Protein AF-A0A5J4Y5T7-F1 (afdb_monomer_lite)

Radius of gyration: 28.5 Å; chains: 1; bounding box: 67×51×76 Å

Foldseek 3Di:
DWEWEDAPVGIDIFDFDQQAFLLRVLVRCCVVQVDDSPFKAKALDPCCRVDPCNVVHCLSVDRPHTCVNSVHDPHRYMYMDGDDDGPDDPPDPPDPPPPDDPPQDKKFKWWFKFDADPVLDTDTDDTHGADWDIHLADIGHDPPDPLVVLLQLLSVLLVIHGQAMEMEHHQPDDPDPDDPRRVVRRVVRCVVNHDRYDYHYHYDDDDPDDDDDDPVVVVQVVQVQWDPDPDDDPWTHGARPVCRVDPDDDDGPPDDPVDDPVLVVLQVLCVVCVVDAPLVSCPDSVSLSVQCPDPPQPSPPHSSQSSVCNNVVHHRDPVVVVVSVVSNVD

pLDDT: mean 76.08, std 17.96, range [31.06, 95.31]

Structure (mmCIF, N/CA/C/O backbone):
data_AF-A0A5J4Y5T7-F1
#
_entry.id   AF-A0A5J4Y5T7-F1
#
loop_
_atom_site.group_PDB
_atom_site.id
_atom_site.type_symbol
_atom_site.label_atom_id
_atom_site.label_alt_id
_atom_site.label_comp_id
_atom_site.label_asym_id
_atom_site.label_entity_id
_atom_site.label_seq_id
_atom_site.pdbx_PDB_ins_code
_atom_site.Cartn_x
_atom_site.Cartn_y
_atom_site.Cartn_z
_atom_site.occupancy
_atom_site.B_iso_or_equiv
_atom_site.auth_seq_id
_atom_site.auth_comp_id
_atom_site.auth_asym_id
_atom_site.auth_atom_id
_atom_site.pdbx_PDB_model_num
ATOM 1 N N . MET A 1 1 ? 15.913 10.284 -37.984 1.00 89.69 1 MET A N 1
ATOM 2 C CA . MET A 1 1 ? 15.892 8.860 -37.594 1.00 89.69 1 MET A CA 1
ATOM 3 C C . MET A 1 1 ? 16.472 8.678 -36.202 1.00 89.69 1 MET A C 1
ATOM 5 O O . MET A 1 1 ? 17.398 9.383 -35.831 1.00 89.69 1 MET A O 1
ATOM 9 N N . ILE A 1 2 ? 15.928 7.736 -35.437 1.00 90.38 2 ILE A N 1
ATOM 10 C CA . ILE A 1 2 ? 16.444 7.370 -34.109 1.00 90.38 2 ILE A CA 1
ATOM 11 C C . ILE A 1 2 ? 17.453 6.229 -34.252 1.00 90.38 2 ILE A C 1
ATOM 13 O O . ILE A 1 2 ? 17.176 5.268 -34.973 1.00 90.38 2 ILE A O 1
ATOM 17 N N . ILE A 1 3 ? 18.583 6.340 -33.557 1.00 92.19 3 ILE A N 1
ATOM 18 C CA . ILE A 1 3 ? 19.619 5.315 -33.398 1.00 92.19 3 ILE A CA 1
ATOM 19 C C . ILE A 1 3 ? 19.656 4.895 -31.929 1.00 92.19 3 ILE A C 1
ATOM 21 O O . ILE A 1 3 ? 19.558 5.737 -31.035 1.00 92.19 3 ILE A O 1
ATOM 25 N N . ARG A 1 4 ? 19.810 3.594 -31.677 1.00 92.00 4 ARG A N 1
ATOM 26 C CA . ARG A 1 4 ? 20.028 3.049 -30.334 1.00 92.00 4 ARG A CA 1
ATOM 27 C C . ARG A 1 4 ? 21.530 2.987 -30.073 1.00 92.00 4 ARG A C 1
ATOM 29 O O . ARG A 1 4 ? 22.247 2.302 -30.792 1.00 92.00 4 ARG A O 1
ATOM 36 N N . LEU A 1 5 ? 22.008 3.714 -29.076 1.00 91.75 5 LEU A N 1
ATOM 37 C CA . LEU A 1 5 ? 23.421 3.830 -28.740 1.00 91.75 5 LEU A CA 1
ATOM 38 C C . LEU A 1 5 ? 23.694 3.076 -27.439 1.00 91.75 5 LEU A C 1
ATOM 40 O O . LEU A 1 5 ? 23.179 3.450 -26.390 1.00 91.75 5 LEU A O 1
ATOM 44 N N . ARG A 1 6 ? 24.483 2.003 -27.494 1.00 89.62 6 ARG A N 1
ATOM 45 C CA . ARG A 1 6 ? 24.865 1.211 -26.319 1.00 89.62 6 ARG A CA 1
ATOM 46 C C . ARG A 1 6 ? 26.292 1.555 -25.910 1.00 89.62 6 ARG A C 1
ATOM 48 O O . ARG A 1 6 ? 27.215 1.383 -26.701 1.00 89.62 6 ARG A O 1
ATOM 55 N N . SER A 1 7 ? 26.479 1.972 -24.665 1.00 88.62 7 SER A N 1
ATOM 56 C CA . SER A 1 7 ? 27.793 2.163 -24.047 1.00 88.62 7 SER A CA 1
ATOM 57 C C . SER A 1 7 ? 27.948 1.268 -22.816 1.00 88.62 7 SER A C 1
ATOM 59 O O . SER A 1 7 ? 27.089 0.428 -22.526 1.00 88.62 7 SER A O 1
ATOM 61 N N . ARG A 1 8 ? 29.051 1.446 -22.080 1.00 81.88 8 ARG A N 1
ATOM 62 C CA . ARG A 1 8 ? 29.223 0.842 -20.752 1.00 81.88 8 ARG A CA 1
ATOM 63 C C . ARG A 1 8 ? 28.237 1.385 -19.709 1.00 81.88 8 ARG A C 1
ATOM 65 O O . ARG A 1 8 ? 27.933 0.668 -18.764 1.00 81.88 8 ARG A O 1
ATOM 72 N N . ASP A 1 9 ? 27.718 2.598 -19.910 1.00 79.00 9 ASP A N 1
ATOM 73 C CA . ASP A 1 9 ? 26.852 3.276 -18.939 1.00 79.00 9 ASP A CA 1
ATOM 74 C C . ASP A 1 9 ? 25.354 3.051 -19.207 1.00 79.00 9 ASP A C 1
ATOM 76 O O . ASP A 1 9 ? 24.516 3.391 -18.376 1.00 79.00 9 ASP A O 1
ATOM 80 N N . GLY A 1 10 ? 24.983 2.467 -20.353 1.00 81.31 10 GLY A N 1
ATOM 81 C CA . GLY A 1 10 ? 23.588 2.144 -20.639 1.00 81.31 10 GLY A CA 1
ATOM 82 C C . GLY A 1 10 ? 23.221 2.166 -22.116 1.00 81.31 10 GLY A C 1
ATOM 83 O O . GLY A 1 10 ? 24.068 2.057 -23.004 1.00 81.31 10 GLY A O 1
ATOM 84 N N . LEU A 1 11 ? 21.914 2.244 -22.367 1.00 83.50 11 LEU A N 1
ATOM 85 C CA . LEU A 1 11 ? 21.333 2.372 -23.697 1.00 83.50 11 LEU A CA 1
ATOM 86 C C . LEU A 1 11 ? 20.663 3.741 -23.825 1.00 83.50 11 LEU A C 1
ATOM 88 O O . LEU A 1 11 ? 19.712 4.031 -23.107 1.00 83.50 11 LEU A O 1
ATOM 92 N N . GLU A 1 12 ? 21.116 4.541 -24.779 1.00 86.19 12 GLU A N 1
ATOM 93 C CA . GLU A 1 12 ? 20.587 5.872 -25.070 1.00 86.19 12 GLU A CA 1
ATOM 94 C C . GLU A 1 12 ? 19.981 5.896 -26.479 1.00 86.19 12 GLU A C 1
ATOM 96 O O . GLU A 1 12 ? 20.315 5.081 -27.343 1.00 86.19 12 GLU A O 1
ATOM 101 N N . ARG A 1 13 ? 19.041 6.810 -26.727 1.00 90.56 13 ARG A N 1
ATOM 102 C CA . ARG A 1 13 ? 18.430 6.997 -28.049 1.00 90.56 13 ARG A CA 1
ATOM 103 C C . ARG A 1 13 ? 18.848 8.353 -28.590 1.00 90.56 13 ARG A C 1
ATOM 105 O O . ARG A 1 13 ? 18.544 9.366 -27.976 1.00 90.56 13 ARG A O 1
ATOM 112 N N . ILE A 1 14 ? 19.510 8.358 -29.743 1.00 90.75 14 ILE A N 1
ATOM 113 C CA . ILE A 1 14 ? 19.991 9.578 -30.397 1.00 90.75 14 ILE A CA 1
ATOM 114 C C . ILE A 1 14 ? 19.164 9.838 -31.650 1.00 90.75 14 ILE A C 1
ATOM 116 O O . ILE A 1 14 ? 19.022 8.960 -32.507 1.00 90.75 14 ILE A O 1
ATOM 120 N N . THR A 1 15 ? 18.631 11.052 -31.769 1.00 92.25 15 THR A N 1
ATOM 121 C CA . THR A 1 15 ? 17.871 11.484 -32.947 1.00 92.25 15 THR A CA 1
ATOM 122 C C . THR A 1 15 ? 18.806 12.201 -33.908 1.00 92.25 15 THR A C 1
ATOM 124 O O . THR A 1 15 ? 19.280 13.288 -33.619 1.00 92.25 15 THR A O 1
ATOM 127 N N . VAL A 1 16 ? 19.056 11.616 -35.077 1.00 91.31 16 VAL A N 1
ATOM 128 C CA . VAL A 1 16 ? 19.925 12.190 -36.116 1.00 91.31 16 VAL A CA 1
ATOM 129 C C . VAL A 1 16 ? 19.173 12.309 -37.437 1.00 91.31 1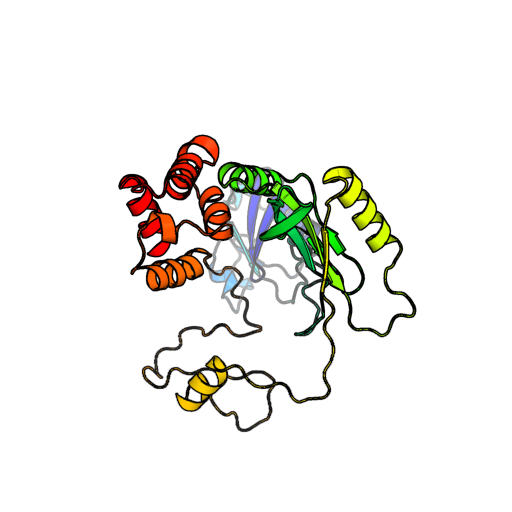6 VAL A C 1
ATOM 131 O O . VAL A 1 16 ? 18.260 11.529 -37.709 1.00 91.31 16 VAL A O 1
ATOM 134 N N . ASP A 1 17 ? 19.541 13.257 -38.293 1.00 90.31 17 ASP A N 1
ATOM 135 C CA . ASP A 1 17 ? 18.999 13.326 -39.651 1.00 90.31 17 ASP A CA 1
ATOM 136 C C . ASP A 1 17 ? 19.327 12.044 -40.449 1.00 90.31 17 ASP A C 1
ATOM 138 O O . ASP A 1 17 ? 20.461 11.561 -40.455 1.00 90.31 17 ASP A O 1
ATOM 142 N N . ALA A 1 18 ? 18.326 11.485 -41.135 1.00 86.25 18 ALA A N 1
ATOM 143 C CA . ALA A 1 18 ? 18.481 10.295 -41.971 1.00 86.25 18 ALA A CA 1
ATOM 144 C C . ALA A 1 18 ? 19.385 10.544 -43.194 1.00 86.25 18 ALA A C 1
ATOM 146 O O . ALA A 1 18 ? 20.019 9.609 -43.687 1.00 86.25 18 ALA A O 1
ATOM 147 N N . ALA A 1 19 ? 19.472 11.792 -43.667 1.00 88.69 19 ALA A N 1
ATOM 148 C CA . ALA A 1 19 ? 20.398 12.201 -44.726 1.00 88.69 19 ALA A CA 1
ATOM 149 C C . ALA A 1 19 ? 21.813 12.537 -44.207 1.00 88.69 19 ALA A C 1
ATOM 151 O O . ALA A 1 19 ? 22.705 12.847 -45.002 1.00 88.69 19 ALA A O 1
ATOM 152 N N . GLY A 1 20 ? 22.024 12.458 -42.889 1.00 90.12 20 GLY A N 1
ATOM 153 C CA . GLY A 1 20 ? 23.257 12.843 -42.215 1.00 90.12 20 GLY A CA 1
ATOM 154 C C . GLY A 1 20 ? 24.461 11.932 -42.483 1.00 90.12 20 GLY A C 1
ATOM 155 O O . GLY A 1 20 ? 24.393 10.880 -43.133 1.00 90.12 20 GLY A O 1
ATOM 156 N N . THR A 1 21 ? 25.602 12.346 -41.939 1.00 94.44 21 THR A N 1
ATOM 157 C CA . THR A 1 21 ? 26.873 11.616 -41.987 1.00 94.44 21 THR A CA 1
ATOM 158 C C . THR A 1 21 ? 27.251 11.060 -40.615 1.00 94.44 21 THR A C 1
ATOM 160 O O . THR A 1 21 ? 26.666 11.404 -39.587 1.00 94.44 21 THR A O 1
ATOM 163 N N . VAL A 1 22 ? 28.279 10.213 -40.565 1.00 91.38 22 VAL A N 1
ATOM 164 C CA . VAL A 1 22 ? 28.883 9.784 -39.291 1.00 91.38 22 VAL A CA 1
ATOM 165 C C . VAL A 1 22 ? 29.356 10.995 -38.469 1.00 91.38 22 VAL A C 1
ATOM 167 O O . VAL A 1 22 ? 29.251 10.994 -37.244 1.00 91.38 22 VAL A O 1
ATOM 170 N N . GLY A 1 23 ? 29.811 12.066 -39.129 1.00 89.81 23 GLY A N 1
ATOM 171 C CA . GLY A 1 23 ? 30.173 13.323 -38.474 1.00 89.81 23 GLY A CA 1
ATOM 172 C C . GLY A 1 23 ? 28.988 14.014 -37.793 1.00 89.81 23 GLY A C 1
ATOM 173 O O . GLY A 1 23 ? 29.119 14.436 -36.645 1.00 89.81 23 GLY A O 1
ATOM 174 N N . THR A 1 24 ? 27.819 14.076 -38.446 1.00 90.94 24 THR A N 1
ATOM 175 C CA . THR A 1 24 ? 26.611 14.664 -37.834 1.00 90.94 24 THR A CA 1
ATOM 176 C C . THR A 1 24 ? 26.097 13.813 -36.674 1.00 90.94 24 THR A C 1
ATOM 178 O O . THR A 1 24 ? 25.652 14.358 -35.671 1.00 90.94 24 THR A O 1
ATOM 181 N N . LEU A 1 25 ? 26.226 12.484 -36.760 1.00 90.44 25 LEU A N 1
ATOM 182 C CA . LEU A 1 25 ? 25.931 11.585 -35.640 1.00 90.44 25 LEU A CA 1
ATOM 183 C C . LEU A 1 25 ? 26.842 11.860 -34.435 1.00 90.44 25 LEU A C 1
ATOM 185 O O . LEU A 1 25 ? 26.353 12.004 -33.320 1.00 90.44 25 LEU A O 1
ATOM 189 N N . ARG A 1 26 ? 28.158 11.990 -34.645 1.00 90.62 26 ARG A N 1
ATOM 190 C CA . ARG A 1 26 ? 29.110 12.335 -33.571 1.00 90.62 26 ARG A CA 1
ATOM 191 C C . ARG A 1 26 ? 28.821 13.700 -32.955 1.00 90.62 26 ARG A C 1
ATOM 193 O O . ARG A 1 26 ? 28.954 13.863 -31.746 1.00 90.62 26 ARG A O 1
ATOM 200 N N . GLN A 1 27 ? 28.418 14.670 -33.772 1.00 88.75 27 GLN A N 1
ATOM 201 C CA . GLN A 1 27 ? 27.987 15.981 -33.294 1.00 88.75 27 GLN A CA 1
ATOM 202 C C . GLN A 1 27 ? 26.744 15.877 -32.407 1.00 88.75 27 GLN A C 1
ATOM 204 O O . GLN A 1 27 ? 26.726 16.490 -31.344 1.00 88.75 27 GLN A O 1
ATOM 209 N N . GLN A 1 28 ? 25.756 15.076 -32.807 1.00 89.25 28 GLN A N 1
ATOM 210 C CA . GLN A 1 28 ? 24.546 14.870 -32.018 1.00 89.25 28 GLN A CA 1
ATOM 211 C C . GLN A 1 28 ? 24.839 14.148 -30.698 1.00 89.25 28 GLN A C 1
ATOM 213 O O . GLN A 1 28 ? 24.403 14.599 -29.650 1.00 89.25 28 GLN A O 1
ATOM 218 N N . ILE A 1 29 ? 25.658 13.093 -30.726 1.00 89.00 29 ILE A N 1
ATOM 219 C CA . ILE A 1 29 ? 26.133 12.388 -29.524 1.00 89.00 29 ILE A CA 1
ATOM 220 C C . ILE A 1 29 ? 26.853 13.357 -28.576 1.00 89.00 29 ILE A C 1
ATOM 222 O O . ILE A 1 29 ? 26.616 13.346 -27.375 1.00 89.00 29 ILE A O 1
ATOM 226 N N . SER A 1 30 ? 27.726 14.213 -29.110 1.00 86.44 30 SER A N 1
ATOM 227 C CA . SER A 1 30 ? 28.456 15.213 -28.325 1.00 86.44 30 SER A CA 1
ATOM 228 C C . SER A 1 30 ? 27.521 16.247 -27.687 1.00 86.44 30 SER A C 1
ATOM 230 O O . SER A 1 30 ? 27.744 16.619 -26.539 1.00 86.44 30 SER A O 1
ATOM 232 N N . SER A 1 31 ? 26.472 16.660 -28.408 1.00 85.62 31 SER A N 1
ATOM 233 C CA . SER A 1 31 ? 25.456 17.607 -27.936 1.00 85.62 31 SER A CA 1
ATOM 234 C C . SER A 1 31 ? 24.537 16.997 -26.876 1.00 85.62 31 SER A C 1
ATOM 236 O O . SER A 1 31 ? 24.387 17.568 -25.803 1.00 85.62 31 SER A O 1
ATOM 238 N N . ASP A 1 32 ? 23.944 15.835 -27.155 1.00 84.50 32 ASP A N 1
ATOM 239 C CA . ASP A 1 32 ? 22.928 15.216 -26.295 1.00 84.50 32 ASP A CA 1
ATOM 240 C C . ASP A 1 32 ? 23.549 14.612 -25.026 1.00 84.50 32 ASP A C 1
ATOM 242 O O . ASP A 1 32 ? 22.906 14.559 -23.979 1.00 84.50 32 ASP A O 1
ATOM 246 N N . LEU A 1 33 ? 24.805 14.155 -25.106 1.00 82.44 33 LEU A N 1
ATOM 247 C CA . LEU A 1 33 ? 25.487 13.453 -24.014 1.00 82.44 33 LEU A CA 1
ATOM 248 C C . LEU A 1 33 ? 26.589 14.285 -23.339 1.00 82.44 33 LEU A C 1
ATOM 250 O O . LEU A 1 33 ? 27.276 13.765 -22.457 1.00 82.44 33 LEU A O 1
ATOM 254 N N . SER A 1 34 ? 26.771 15.547 -23.745 1.00 80.69 34 SER A N 1
ATOM 255 C CA . SER A 1 34 ? 27.809 16.461 -23.240 1.00 80.69 34 SER A CA 1
ATOM 256 C C . SER A 1 34 ? 29.222 15.862 -23.281 1.00 80.69 34 SER A C 1
ATOM 258 O O . SER A 1 34 ? 29.982 15.957 -22.318 1.00 80.69 34 SER A O 1
ATOM 260 N N . MET A 1 35 ? 29.581 15.210 -24.394 1.00 78.56 35 MET A N 1
ATOM 261 C CA . MET A 1 35 ? 30.854 14.488 -24.533 1.00 78.56 35 MET A CA 1
ATOM 262 C C . MET A 1 35 ? 31.849 15.164 -25.492 1.00 78.56 35 MET A C 1
ATOM 264 O O . MET A 1 35 ? 31.433 15.689 -26.533 1.00 78.56 35 MET A O 1
ATOM 268 N N . PRO A 1 36 ? 33.171 15.074 -25.229 1.00 76.69 36 PRO A N 1
ATOM 269 C CA . PRO A 1 36 ? 34.206 15.485 -26.177 1.00 76.69 36 PRO A CA 1
ATOM 270 C C . PRO A 1 36 ? 34.177 14.628 -27.448 1.00 76.69 36 PRO A C 1
ATOM 272 O O . PRO A 1 36 ? 34.135 13.401 -27.385 1.00 76.69 36 PRO A O 1
ATOM 275 N N . ARG A 1 37 ? 34.259 15.263 -28.623 1.00 69.12 37 ARG A N 1
ATOM 276 C CA . ARG A 1 37 ? 34.179 14.573 -29.929 1.00 69.12 37 ARG A CA 1
ATOM 277 C C . ARG A 1 37 ? 35.372 13.656 -30.223 1.00 69.12 37 ARG A C 1
ATOM 279 O O . ARG A 1 37 ? 35.256 12.761 -31.058 1.00 69.12 37 ARG A O 1
ATOM 286 N N . GLU A 1 38 ? 36.499 13.896 -29.561 1.00 69.62 38 GLU A N 1
ATOM 287 C CA . GLU A 1 38 ? 37.821 13.376 -29.940 1.00 69.62 38 GLU A CA 1
ATOM 288 C C . GLU A 1 38 ? 38.147 12.017 -29.308 1.00 69.62 38 GLU A C 1
ATOM 290 O O . GLU A 1 38 ? 39.023 11.303 -29.783 1.00 69.62 38 GLU A O 1
ATOM 295 N N . HIS A 1 39 ? 37.391 11.614 -28.284 1.00 72.69 39 HIS A N 1
ATOM 296 C CA . HIS A 1 39 ? 37.674 10.419 -27.481 1.00 72.69 39 HIS A CA 1
ATOM 297 C C . HIS A 1 39 ? 36.576 9.351 -27.564 1.00 72.69 39 HIS A C 1
ATOM 299 O O . HIS A 1 39 ? 36.463 8.502 -26.681 1.00 72.69 39 HIS A O 1
ATOM 305 N N . VAL A 1 40 ? 35.749 9.400 -28.611 1.00 85.44 40 VAL A N 1
ATOM 306 C CA . VAL A 1 40 ? 34.616 8.487 -28.797 1.00 85.44 40 VAL A CA 1
ATOM 307 C C . VAL A 1 40 ? 34.883 7.558 -29.973 1.00 85.44 40 VAL A C 1
ATOM 309 O O . VAL A 1 40 ? 35.033 8.005 -31.112 1.00 85.44 40 VAL A O 1
ATOM 312 N N . THR A 1 41 ? 34.857 6.255 -29.725 1.00 90.75 41 THR A N 1
ATOM 313 C CA . THR A 1 41 ? 34.872 5.234 -30.777 1.00 90.75 41 THR A CA 1
ATOM 314 C C . THR A 1 41 ? 33.463 4.703 -30.975 1.00 90.75 41 THR A C 1
ATOM 316 O O . THR A 1 41 ? 32.777 4.381 -30.006 1.00 90.75 41 THR A O 1
ATOM 319 N N . LEU A 1 42 ? 33.034 4.622 -32.235 1.00 92.62 42 LEU A N 1
ATOM 320 C CA . LEU A 1 42 ? 31.731 4.099 -32.634 1.00 92.62 42 LEU A CA 1
ATOM 321 C C . LEU A 1 42 ? 31.942 2.878 -33.520 1.00 92.62 42 LEU A C 1
ATOM 323 O O . LEU A 1 42 ? 32.821 2.896 -34.381 1.00 92.62 42 LEU A O 1
ATOM 327 N N . SER A 1 43 ? 31.118 1.855 -33.335 1.00 94.06 43 SER A N 1
ATOM 328 C CA . SER A 1 43 ? 31.094 0.683 -34.207 1.00 94.06 43 SER A CA 1
ATOM 329 C C . SER A 1 43 ? 29.717 0.036 -34.203 1.00 94.06 43 SER A C 1
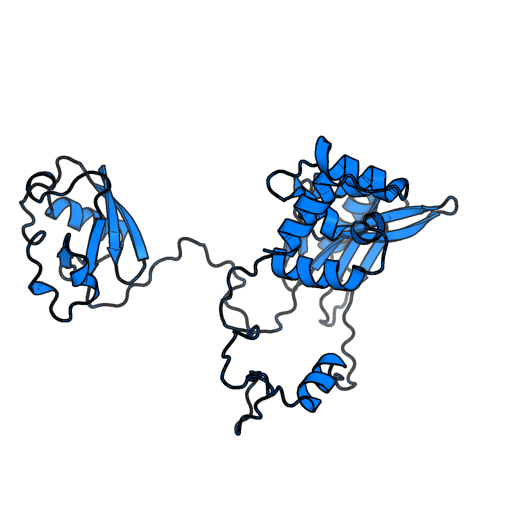ATOM 331 O O . SER A 1 43 ? 28.962 0.159 -33.240 1.00 94.06 43 SER A O 1
ATOM 333 N N . LYS A 1 44 ? 29.387 -0.687 -35.267 1.00 92.62 44 LYS A N 1
ATOM 334 C CA . LYS A 1 44 ? 28.254 -1.614 -35.287 1.00 92.62 44 LYS A CA 1
ATOM 335 C C . LYS A 1 44 ? 28.577 -2.955 -34.616 1.00 92.62 44 LYS A C 1
ATOM 337 O O . LYS A 1 44 ? 27.656 -3.725 -34.361 1.00 92.62 44 LYS A O 1
ATOM 342 N N . ASP A 1 45 ? 29.845 -3.244 -34.320 1.00 90.62 45 ASP A N 1
ATOM 343 C CA . ASP A 1 45 ? 30.254 -4.480 -33.647 1.00 90.62 45 ASP A CA 1
ATOM 344 C C . ASP A 1 45 ? 30.177 -4.340 -32.116 1.00 90.62 45 ASP A C 1
ATOM 346 O O . ASP A 1 45 ? 30.818 -3.476 -31.511 1.00 90.62 45 ASP A O 1
ATOM 350 N N . GLN A 1 46 ? 29.427 -5.240 -31.474 1.00 90.31 46 GLN A N 1
ATOM 351 C CA . GLN A 1 46 ? 29.299 -5.315 -30.017 1.00 90.31 46 GLN A CA 1
ATOM 352 C C . GLN A 1 46 ? 30.639 -5.550 -29.314 1.00 90.31 46 GLN A C 1
ATOM 354 O O . GLN A 1 46 ? 30.824 -5.104 -28.177 1.00 90.31 46 GLN A O 1
ATOM 359 N N . LYS A 1 47 ? 31.586 -6.225 -29.979 1.00 90.12 47 LYS A N 1
ATOM 360 C CA . LYS A 1 47 ? 32.918 -6.520 -29.433 1.00 90.12 47 LYS A CA 1
ATOM 361 C C . LYS A 1 47 ? 33.697 -5.260 -29.065 1.00 90.12 47 LYS A C 1
ATOM 363 O O . LYS A 1 47 ? 34.622 -5.359 -28.260 1.00 90.12 47 LYS A O 1
ATOM 368 N N . LEU A 1 48 ? 33.311 -4.094 -29.592 1.00 91.56 48 LEU A N 1
ATOM 369 C CA . LEU A 1 48 ? 33.858 -2.808 -29.175 1.00 91.56 48 LEU A CA 1
ATOM 370 C C . LEU A 1 48 ? 33.771 -2.634 -27.651 1.00 91.56 48 LEU A C 1
ATOM 372 O O . LEU A 1 48 ? 34.775 -2.315 -27.033 1.00 91.56 48 LEU A O 1
ATOM 376 N N . LEU A 1 49 ? 32.634 -2.947 -27.021 1.00 87.50 49 LEU A N 1
ATOM 377 C CA . LEU A 1 49 ? 32.431 -2.713 -25.581 1.00 87.50 49 LEU A CA 1
ATOM 378 C C . LEU A 1 49 ? 33.383 -3.499 -24.663 1.00 87.50 49 LEU A C 1
ATOM 380 O O . LEU A 1 49 ? 33.568 -3.118 -23.510 1.00 87.50 49 LEU A O 1
ATOM 384 N N . LEU A 1 50 ? 33.960 -4.597 -25.157 1.00 86.88 50 LEU A N 1
ATOM 385 C CA . LEU A 1 50 ? 34.856 -5.481 -24.403 1.00 86.88 50 LEU A CA 1
ATOM 386 C C . LEU A 1 50 ? 36.319 -5.365 -24.861 1.00 86.88 50 LEU A C 1
ATOM 388 O O . LEU A 1 50 ? 37.197 -6.029 -24.306 1.00 86.88 50 LEU A O 1
ATOM 392 N N . SER A 1 51 ? 36.601 -4.556 -25.887 1.00 86.94 51 SER A N 1
ATOM 393 C CA . SER A 1 51 ? 37.939 -4.452 -26.460 1.00 86.94 51 SER A CA 1
ATOM 394 C C . SER A 1 51 ? 38.849 -3.558 -25.623 1.00 86.94 51 SER A C 1
ATOM 396 O O . SER A 1 51 ? 38.490 -2.446 -25.235 1.00 86.94 51 SER A O 1
ATOM 398 N N . LYS A 1 52 ? 40.085 -4.028 -25.420 1.00 85.00 52 LYS A N 1
ATOM 399 C CA . LYS A 1 52 ? 41.195 -3.214 -24.900 1.00 85.00 52 LYS A CA 1
ATOM 400 C C . LYS A 1 52 ? 41.783 -2.273 -25.961 1.00 85.00 52 LYS A C 1
ATOM 402 O O . LYS A 1 52 ? 42.414 -1.290 -25.600 1.00 85.00 52 LYS A O 1
ATOM 407 N N . ASN A 1 53 ? 41.537 -2.555 -27.245 1.00 88.69 53 ASN A N 1
ATOM 408 C CA . ASN A 1 53 ? 42.031 -1.795 -28.396 1.00 88.69 53 ASN A CA 1
ATOM 409 C C . ASN A 1 53 ? 40.841 -1.281 -29.236 1.00 88.69 53 ASN A C 1
ATOM 411 O O . ASN A 1 53 ? 40.496 -1.899 -30.247 1.00 88.69 53 ASN A O 1
ATOM 415 N N . PRO A 1 54 ? 40.165 -0.188 -28.837 1.00 84.69 54 PRO A N 1
ATOM 416 C CA . PRO A 1 54 ? 39.015 0.360 -29.568 1.00 84.69 54 PRO A CA 1
ATOM 417 C C . PRO A 1 54 ? 39.348 0.830 -30.991 1.00 84.69 54 PRO A C 1
ATOM 419 O O . PRO A 1 54 ? 38.501 0.786 -31.876 1.00 84.69 54 PRO A O 1
ATOM 422 N N . GLU A 1 55 ? 40.585 1.248 -31.250 1.00 85.31 55 GLU A N 1
ATOM 423 C CA . GLU A 1 55 ? 41.001 1.823 -32.540 1.00 85.31 55 GLU A CA 1
ATOM 424 C C . GLU A 1 55 ? 40.970 0.832 -33.719 1.00 85.31 55 GLU A C 1
ATOM 426 O O . GLU A 1 55 ? 41.037 1.231 -34.886 1.00 85.31 55 GLU A O 1
ATOM 431 N N . GLN A 1 56 ? 40.850 -0.470 -33.436 1.00 89.31 56 GLN A N 1
ATOM 432 C CA . GLN A 1 56 ? 40.711 -1.499 -34.469 1.00 89.31 56 GLN A CA 1
ATOM 433 C C . GLN A 1 56 ? 39.347 -1.440 -35.184 1.00 89.31 56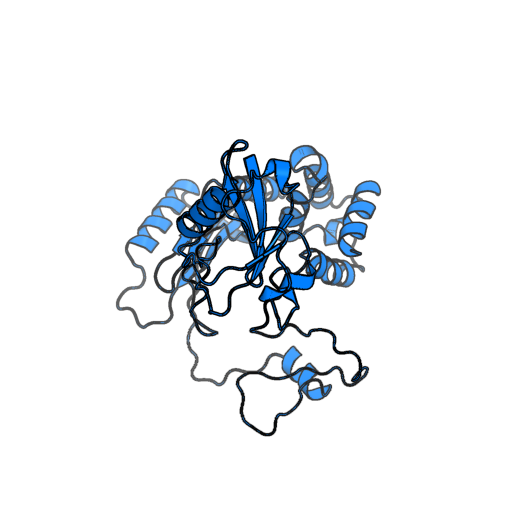 GLN A C 1
ATOM 435 O O . GLN A 1 56 ? 39.230 -1.909 -36.316 1.00 89.31 56 GLN A O 1
ATOM 440 N N . PHE A 1 57 ? 38.327 -0.844 -34.556 1.00 90.81 57 PHE A N 1
ATOM 441 C CA . PHE A 1 57 ? 36.983 -0.716 -35.117 1.00 90.81 57 PHE A CA 1
ATOM 442 C C . PHE A 1 57 ? 36.879 0.566 -35.950 1.00 90.81 57 PHE A C 1
ATOM 444 O O . PHE A 1 57 ? 36.773 1.673 -35.424 1.00 90.81 57 PHE A O 1
ATOM 451 N N . LYS A 1 58 ? 36.953 0.415 -37.276 1.00 89.94 58 LYS A N 1
ATOM 452 C CA . LYS A 1 58 ? 37.031 1.542 -38.225 1.00 89.94 58 LYS A CA 1
ATOM 453 C C . LYS A 1 58 ? 35.779 1.729 -39.078 1.00 89.94 58 LYS A C 1
ATOM 455 O O . LYS A 1 58 ? 35.733 2.664 -39.877 1.00 89.94 58 LYS A O 1
ATOM 460 N N . ASP A 1 59 ? 34.766 0.888 -38.901 1.00 89.75 59 ASP A N 1
ATOM 461 C CA . ASP A 1 59 ? 33.527 0.885 -39.684 1.00 89.75 59 ASP A CA 1
ATOM 462 C C . ASP A 1 59 ? 32.761 2.217 -39.598 1.00 89.75 59 ASP A C 1
ATOM 464 O O . ASP A 1 59 ? 32.205 2.666 -40.598 1.00 89.75 59 ASP A O 1
ATOM 468 N N . LEU A 1 60 ? 32.829 2.911 -38.454 1.00 90.19 60 LEU A N 1
ATOM 469 C CA . LEU A 1 60 ? 32.259 4.255 -38.251 1.00 90.19 60 LEU A CA 1
ATOM 470 C C . LEU A 1 60 ? 33.326 5.322 -37.922 1.00 90.19 60 LEU A C 1
ATOM 472 O O . LEU A 1 60 ? 33.096 6.259 -37.148 1.00 90.19 60 LEU A O 1
ATOM 476 N N . SER A 1 61 ? 34.520 5.195 -38.511 1.00 87.62 61 SER A N 1
ATOM 477 C CA . SER A 1 61 ? 35.623 6.158 -38.328 1.00 87.62 61 SER A CA 1
ATOM 478 C C . SER A 1 61 ? 35.579 7.359 -39.286 1.00 87.62 61 SER A C 1
ATOM 480 O O . SER A 1 61 ? 36.048 8.443 -38.943 1.00 87.62 61 SER A O 1
ATOM 482 N N . ASN A 1 62 ? 35.004 7.205 -40.485 1.00 90.44 62 ASN A N 1
ATOM 483 C CA . ASN A 1 62 ? 34.997 8.256 -41.506 1.00 90.44 62 ASN A CA 1
ATOM 484 C C . ASN A 1 62 ? 33.822 9.236 -41.335 1.00 90.44 62 ASN A C 1
ATOM 486 O O . ASN A 1 62 ? 32.699 8.953 -41.748 1.00 90.44 62 ASN A O 1
ATOM 490 N N . ASN A 1 63 ? 34.106 10.441 -40.833 1.00 89.00 63 ASN A N 1
ATOM 491 C CA . ASN A 1 63 ? 33.109 11.494 -40.585 1.00 89.00 63 ASN A CA 1
ATOM 49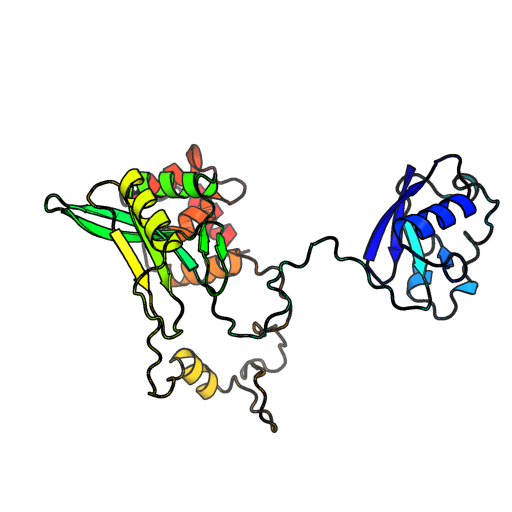2 C C . ASN A 1 63 ? 32.346 11.981 -41.832 1.00 89.00 63 ASN A C 1
ATOM 494 O O . ASN A 1 63 ? 31.258 12.544 -41.697 1.00 89.00 63 ASN A O 1
ATOM 498 N N . LYS A 1 64 ? 32.892 11.788 -43.039 1.00 90.19 64 LYS A N 1
ATOM 499 C CA . LYS A 1 64 ? 32.254 12.204 -44.301 1.00 90.19 64 LYS A CA 1
ATOM 500 C C . LYS A 1 64 ? 31.313 11.141 -44.872 1.00 90.19 64 LYS A C 1
ATOM 502 O O . LYS A 1 64 ? 30.548 11.443 -45.785 1.00 90.19 64 LYS A O 1
ATOM 507 N N . LEU A 1 65 ? 31.362 9.910 -44.359 1.00 91.88 65 LEU A N 1
ATOM 508 C CA . LEU A 1 65 ? 30.542 8.810 -44.854 1.00 91.88 65 LEU A CA 1
ATOM 509 C C . LEU A 1 65 ? 29.073 9.039 -44.477 1.00 91.88 65 LEU A C 1
ATOM 511 O O . LEU A 1 65 ? 28.761 9.343 -43.323 1.00 91.88 65 LEU A O 1
ATOM 515 N N . ARG A 1 66 ? 28.162 8.903 -45.448 1.00 92.50 66 ARG A N 1
ATOM 516 C CA . ARG A 1 66 ? 26.717 8.981 -45.184 1.00 92.50 66 ARG A CA 1
ATOM 517 C C . ARG A 1 66 ? 26.285 7.801 -44.324 1.00 92.50 66 ARG A C 1
ATOM 519 O O . ARG A 1 66 ? 26.734 6.684 -44.566 1.00 92.50 66 ARG A O 1
ATOM 526 N N . LEU A 1 67 ? 25.358 8.014 -43.392 1.00 90.38 67 LEU A N 1
ATOM 527 C CA . LEU A 1 67 ? 24.901 6.961 -42.473 1.00 90.38 67 LEU A CA 1
ATOM 528 C C . LEU A 1 67 ? 24.358 5.736 -43.227 1.00 90.38 67 LEU A C 1
ATOM 530 O O . LEU A 1 67 ? 24.765 4.613 -42.950 1.00 90.38 67 LEU A O 1
ATOM 534 N N . LYS A 1 68 ? 23.573 5.956 -44.289 1.00 89.38 68 LYS A N 1
ATOM 535 C CA . LYS A 1 68 ? 23.081 4.882 -45.169 1.00 89.38 68 LYS A CA 1
ATOM 536 C C . LYS A 1 68 ? 24.206 4.104 -45.874 1.00 89.38 68 LYS A C 1
ATOM 538 O O . LYS A 1 68 ? 24.086 2.899 -46.056 1.00 89.38 68 LYS A O 1
ATOM 543 N N . GLN A 1 69 ? 25.295 4.776 -46.262 1.00 88.31 69 GLN A N 1
ATOM 544 C CA . GLN A 1 69 ? 26.469 4.139 -46.885 1.00 88.31 69 GLN A CA 1
ATOM 545 C C . GLN A 1 69 ? 27.344 3.409 -45.860 1.00 88.31 69 GLN A C 1
ATOM 547 O O . GLN A 1 69 ? 27.957 2.403 -46.193 1.00 88.31 69 GLN A O 1
ATOM 552 N N . ALA A 1 70 ? 27.352 3.876 -44.612 1.00 87.94 70 ALA A N 1
ATOM 553 C CA . ALA A 1 70 ? 27.944 3.188 -43.468 1.00 87.94 70 ALA A CA 1
ATOM 554 C C . ALA A 1 70 ? 27.089 2.000 -42.975 1.00 87.94 70 ALA A C 1
ATOM 556 O O . ALA A 1 70 ? 27.402 1.380 -41.961 1.00 87.94 70 ALA A O 1
ATOM 557 N N . GLY A 1 71 ? 25.979 1.701 -43.661 1.00 89.75 71 GLY A N 1
ATOM 558 C CA . GLY A 1 71 ? 25.055 0.634 -43.300 1.00 89.75 71 GLY A CA 1
ATOM 559 C C . GLY A 1 71 ? 24.217 0.927 -42.055 1.00 89.75 71 GLY A C 1
ATOM 560 O O . GLY A 1 71 ? 23.667 -0.011 -41.495 1.00 89.75 71 GLY A O 1
ATOM 561 N N . VAL A 1 72 ? 24.125 2.180 -41.602 1.00 91.25 72 VAL A N 1
ATOM 562 C CA . VAL A 1 72 ? 23.318 2.595 -40.445 1.00 91.25 72 VAL A CA 1
ATOM 563 C C . VAL A 1 72 ? 21.909 2.973 -40.899 1.00 91.25 72 VAL A C 1
ATOM 565 O O . VAL A 1 72 ? 21.737 3.853 -41.747 1.00 91.25 72 VAL A O 1
ATOM 568 N N . GLN A 1 73 ? 20.905 2.323 -40.314 1.00 91.25 73 GLN A N 1
ATOM 569 C CA . GLN A 1 73 ? 19.484 2.563 -40.577 1.00 91.25 73 GLN A CA 1
ATOM 570 C C . GLN A 1 73 ? 18.729 3.011 -39.318 1.00 91.25 73 GLN A C 1
ATOM 572 O O . GLN A 1 73 ? 19.264 3.041 -38.209 1.00 91.25 73 GLN A O 1
ATOM 577 N N . HIS A 1 74 ? 17.461 3.390 -39.489 1.00 91.12 74 HIS A N 1
ATOM 578 C CA . HIS A 1 74 ? 16.601 3.728 -38.362 1.00 91.12 74 HIS A CA 1
ATOM 579 C C . HIS A 1 74 ? 16.430 2.525 -37.426 1.00 91.12 74 HIS A C 1
ATOM 581 O O . HIS A 1 74 ? 16.068 1.440 -37.866 1.00 91.12 74 HIS A O 1
ATOM 587 N N . GLY A 1 75 ? 16.669 2.734 -36.132 1.00 86.25 75 GLY A N 1
ATOM 588 C CA . GLY A 1 75 ? 16.549 1.698 -35.111 1.00 86.25 75 GLY A CA 1
ATOM 589 C C . GLY A 1 75 ? 17.793 0.822 -34.954 1.00 86.25 75 GLY A C 1
ATOM 590 O O . GLY A 1 75 ? 17.811 -0.016 -34.049 1.00 86.25 75 GLY A O 1
ATOM 591 N N . ASP A 1 76 ? 18.841 1.022 -35.757 1.00 91.38 76 ASP A N 1
ATOM 592 C CA . ASP A 1 76 ? 20.087 0.267 -35.616 1.00 91.38 76 ASP A CA 1
ATOM 593 C C . ASP A 1 76 ? 20.740 0.502 -34.251 1.00 91.38 76 ASP A C 1
ATOM 595 O O . ASP A 1 76 ? 20.661 1.590 -33.669 1.00 91.38 76 ASP A O 1
ATOM 599 N N . MET A 1 77 ? 21.388 -0.555 -33.756 1.00 90.25 77 MET A N 1
ATOM 600 C CA . MET A 1 77 ? 22.235 -0.504 -32.573 1.00 90.25 77 MET A CA 1
ATOM 601 C C . MET A 1 77 ? 23.648 -0.086 -32.981 1.00 90.25 77 MET A C 1
ATOM 603 O O . MET A 1 77 ? 24.252 -0.706 -33.857 1.00 90.25 77 MET A O 1
ATOM 607 N N . ILE A 1 78 ? 24.174 0.946 -32.332 1.00 94.19 78 ILE A N 1
ATOM 608 C CA . ILE A 1 78 ? 25.566 1.377 -32.444 1.00 94.19 78 ILE A CA 1
ATOM 609 C C . ILE A 1 78 ? 26.197 1.270 -31.063 1.00 94.19 78 ILE A C 1
ATOM 611 O O . ILE A 1 78 ? 25.631 1.718 -30.068 1.00 94.19 78 ILE A O 1
ATOM 615 N N . TYR A 1 79 ? 27.375 0.671 -31.007 1.00 93.81 79 TYR A N 1
ATOM 616 C CA . TYR A 1 79 ? 28.160 0.526 -29.797 1.00 93.81 79 TYR A CA 1
ATOM 617 C C . TYR A 1 79 ? 29.152 1.675 -29.688 1.00 93.81 79 TYR A C 1
ATOM 619 O O . TYR A 1 79 ? 29.741 2.107 -30.682 1.00 93.81 79 TYR A O 1
ATOM 627 N N . MET A 1 80 ? 29.324 2.171 -28.468 1.00 91.50 80 MET A N 1
ATOM 628 C CA . MET A 1 80 ? 30.149 3.328 -28.172 1.00 91.50 80 MET A CA 1
ATOM 629 C C . MET A 1 80 ? 31.080 3.052 -26.998 1.00 91.50 80 MET A C 1
ATOM 631 O O . MET A 1 80 ? 30.638 2.619 -25.934 1.00 91.50 80 MET A O 1
ATOM 635 N N . GLN A 1 81 ? 32.360 3.369 -27.179 1.00 89.62 81 GLN A N 1
ATOM 636 C CA . GLN A 1 81 ? 33.379 3.283 -26.136 1.00 89.62 81 GLN A CA 1
ATOM 637 C C . GLN A 1 81 ? 34.143 4.604 -26.033 1.00 89.62 81 GLN A C 1
ATOM 639 O O . GLN A 1 81 ? 34.405 5.265 -27.038 1.00 89.62 81 GLN A O 1
ATOM 644 N N . TYR A 1 82 ? 34.492 4.974 -24.805 1.00 89.12 82 TYR A N 1
ATOM 645 C CA . TYR A 1 82 ? 35.273 6.160 -24.461 1.00 89.12 82 TYR A CA 1
ATOM 646 C C . TYR A 1 82 ? 36.114 5.867 -23.204 1.00 89.12 82 TYR A C 1
ATOM 648 O O . TYR A 1 82 ? 35.716 5.027 -22.392 1.00 89.12 82 TYR A O 1
ATOM 656 N N . PRO A 1 83 ? 37.286 6.510 -23.042 1.00 82.38 83 PRO A N 1
ATOM 657 C CA . PRO A 1 83 ? 38.265 6.153 -22.012 1.00 82.38 83 PRO A CA 1
ATOM 658 C C . PRO A 1 83 ? 38.043 6.821 -20.643 1.00 82.38 83 PRO A C 1
ATOM 660 O O . PRO A 1 83 ? 38.787 6.536 -19.711 1.00 82.38 83 PRO A O 1
ATOM 663 N N . PHE A 1 84 ? 37.060 7.711 -20.499 1.00 81.12 84 PHE A N 1
ATOM 664 C CA . PHE A 1 84 ? 36.840 8.515 -19.289 1.00 81.12 84 PHE A CA 1
ATOM 665 C C . PHE A 1 84 ? 35.511 8.183 -18.606 1.00 81.12 84 PHE A C 1
ATOM 667 O O . PHE A 1 84 ? 34.554 7.759 -19.254 1.00 81.12 84 PHE A O 1
ATOM 674 N N . GLU A 1 85 ? 35.436 8.357 -17.287 1.00 73.25 85 GLU A N 1
ATOM 675 C CA . GLU A 1 85 ? 34.188 8.220 -16.524 1.00 73.25 85 GLU A CA 1
ATOM 676 C C . GLU A 1 85 ? 33.227 9.363 -16.845 1.00 73.25 85 GLU A C 1
ATOM 678 O O . GLU A 1 85 ? 33.617 10.530 -16.892 1.00 73.25 85 GLU A O 1
ATOM 683 N N . ARG A 1 86 ? 31.967 9.012 -17.113 1.00 71.50 86 ARG A N 1
ATOM 684 C CA . ARG A 1 86 ? 30.902 9.969 -17.398 1.00 71.50 86 ARG A CA 1
ATOM 685 C C . ARG A 1 86 ? 29.935 9.971 -16.227 1.00 71.50 86 ARG A C 1
ATOM 687 O O . ARG A 1 86 ? 29.432 8.926 -15.824 1.00 71.50 86 ARG A O 1
ATOM 694 N N . THR A 1 87 ? 29.601 11.160 -15.745 1.00 62.03 87 THR A N 1
ATOM 695 C CA . THR A 1 87 ? 28.441 11.345 -14.875 1.00 62.03 87 THR A CA 1
ATOM 696 C C . THR A 1 87 ? 27.187 11.272 -15.742 1.00 62.03 87 THR A C 1
ATOM 698 O O . THR A 1 87 ? 26.775 12.264 -16.342 1.00 62.03 87 THR A O 1
ATOM 701 N N . VAL A 1 88 ? 26.606 10.079 -15.877 1.00 61.81 88 VAL A N 1
ATOM 702 C CA . VAL A 1 88 ? 25.312 9.924 -16.549 1.00 61.81 88 VAL A CA 1
ATOM 703 C C . VAL A 1 88 ? 24.242 10.489 -15.628 1.00 61.81 88 VAL A C 1
ATOM 705 O O . VAL A 1 88 ? 24.077 10.028 -14.499 1.00 61.81 88 VAL A O 1
ATOM 708 N N . GLN A 1 89 ? 23.536 11.523 -16.089 1.00 50.62 89 GLN A N 1
ATOM 709 C CA . GLN A 1 89 ? 22.366 12.003 -15.367 1.00 50.62 89 GLN A CA 1
ATOM 710 C C . GLN A 1 89 ? 21.349 10.867 -15.330 1.00 50.62 89 GLN A C 1
ATOM 712 O O . GLN A 1 89 ? 20.924 10.361 -16.367 1.00 50.62 89 GLN A O 1
ATOM 717 N N . SER A 1 90 ? 21.011 10.434 -14.121 1.00 43.38 90 SER A N 1
ATOM 718 C CA . SER A 1 90 ? 19.987 9.424 -13.916 1.00 43.38 90 SER A CA 1
ATOM 719 C C . SER A 1 90 ? 18.679 9.898 -14.559 1.00 43.38 90 SER A C 1
ATOM 721 O O . SER A 1 90 ? 18.206 10.995 -14.267 1.00 43.38 90 SER A O 1
ATOM 723 N N . VAL A 1 91 ? 18.098 9.072 -15.439 1.00 42.09 91 VAL A N 1
ATOM 724 C CA . VAL A 1 91 ? 16.777 9.323 -16.056 1.00 42.09 91 VAL A CA 1
ATOM 725 C C . VAL A 1 91 ? 15.681 9.342 -14.984 1.00 42.09 91 VAL A C 1
ATOM 727 O O . VAL A 1 91 ? 14.654 9.997 -15.135 1.00 42.09 91 VAL A O 1
ATOM 730 N N . VAL A 1 92 ? 15.940 8.679 -13.858 1.00 40.38 92 VAL A N 1
ATOM 731 C CA . VAL A 1 92 ? 15.178 8.834 -12.625 1.00 40.38 92 VAL A CA 1
ATOM 732 C C . VAL A 1 92 ? 15.811 9.989 -11.858 1.00 40.38 92 VAL A C 1
ATOM 734 O O . VAL A 1 92 ? 16.961 9.879 -11.430 1.00 40.38 92 VAL A O 1
ATOM 737 N N . LYS A 1 93 ? 15.098 11.104 -11.659 1.00 38.03 93 LYS A N 1
ATOM 738 C CA . LYS A 1 93 ? 15.493 12.048 -10.604 1.00 38.03 93 LYS A CA 1
ATOM 739 C C . LYS A 1 93 ? 15.595 11.219 -9.331 1.00 38.03 93 LYS A C 1
ATOM 741 O O . LYS A 1 93 ? 14.566 10.753 -8.852 1.00 38.03 93 LYS A O 1
ATOM 746 N N . LYS A 1 94 ? 16.815 10.989 -8.828 1.00 36.34 94 LYS A N 1
ATOM 747 C CA . LYS A 1 94 ? 16.997 10.397 -7.506 1.00 36.34 94 LYS A CA 1
ATOM 748 C C . LYS A 1 94 ? 16.137 11.223 -6.575 1.00 36.34 94 LYS A C 1
ATOM 750 O O . LYS A 1 94 ? 16.351 12.431 -6.446 1.00 36.34 94 LYS A O 1
ATOM 755 N N . SER A 1 95 ? 15.115 10.601 -6.017 1.00 41.97 95 SER A N 1
ATOM 756 C CA . SER A 1 95 ? 14.341 11.254 -4.990 1.00 41.97 95 SER A CA 1
ATOM 757 C C . SER A 1 95 ? 15.322 11.551 -3.841 1.00 41.97 95 SER A C 1
ATOM 759 O O . SER A 1 95 ? 16.336 10.864 -3.672 1.00 41.97 95 SER A O 1
ATOM 761 N N . VAL A 1 96 ? 15.074 12.601 -3.058 1.00 43.81 96 VAL A N 1
ATOM 762 C CA . VAL A 1 96 ? 15.933 13.055 -1.936 1.00 43.81 96 VAL A CA 1
ATOM 763 C C . VAL A 1 96 ? 16.204 11.941 -0.887 1.00 43.81 96 VAL A C 1
ATOM 765 O O . VAL A 1 96 ? 16.997 12.103 0.042 1.00 43.81 96 VAL A O 1
ATOM 768 N N . PHE A 1 97 ? 15.568 10.785 -1.066 1.00 42.56 97 PHE A N 1
ATOM 769 C CA . PHE A 1 97 ? 15.574 9.587 -0.247 1.00 42.56 97 PHE A CA 1
ATOM 770 C C . PHE A 1 97 ? 16.809 8.686 -0.448 1.00 42.56 97 PHE A C 1
ATOM 772 O O . PHE A 1 97 ? 17.191 7.997 0.491 1.00 42.56 97 PHE A O 1
ATOM 779 N N . GLU A 1 98 ? 17.502 8.717 -1.595 1.00 41.22 98 GLU A N 1
ATOM 780 C CA . GLU A 1 98 ? 18.632 7.793 -1.864 1.00 41.22 98 GLU A CA 1
ATOM 781 C C . GLU A 1 98 ? 19.977 8.196 -1.219 1.00 41.22 98 GLU A C 1
ATOM 783 O O . GLU A 1 98 ? 20.968 7.476 -1.337 1.00 41.22 98 GLU A O 1
ATOM 788 N N . GLY A 1 99 ? 20.050 9.352 -0.550 1.00 39.44 99 GLY A N 1
ATOM 789 C CA . GLY A 1 99 ? 21.277 9.850 0.087 1.00 39.44 99 GLY A CA 1
ATOM 790 C C . GLY A 1 99 ? 21.368 9.628 1.599 1.00 39.44 99 GLY A C 1
ATOM 791 O O . GLY A 1 99 ? 22.296 10.148 2.218 1.00 39.44 99 GLY A O 1
ATOM 792 N N . ARG A 1 100 ? 20.399 8.950 2.229 1.00 44.59 100 ARG A N 1
ATOM 793 C CA . ARG A 1 100 ? 20.272 8.945 3.695 1.00 44.59 100 ARG A CA 1
ATOM 794 C C . ARG A 1 100 ? 20.664 7.609 4.317 1.00 44.59 100 ARG A C 1
ATOM 796 O O . ARG A 1 100 ? 20.326 6.544 3.813 1.00 44.59 100 ARG A O 1
ATOM 803 N N . GLY A 1 101 ? 21.390 7.696 5.431 1.00 37.41 101 GLY A N 1
ATOM 804 C CA . GLY A 1 101 ? 21.784 6.545 6.236 1.00 37.41 101 GLY A CA 1
ATOM 805 C C . GLY A 1 101 ? 20.580 5.781 6.789 1.00 37.41 101 GLY A C 1
ATOM 806 O O . GLY A 1 101 ? 19.501 6.339 6.997 1.00 37.41 101 GLY A O 1
ATOM 807 N N . PHE A 1 102 ? 20.793 4.490 7.028 1.00 34.31 102 PHE A N 1
ATOM 808 C CA . PHE A 1 102 ? 19.842 3.580 7.660 1.00 34.31 102 PHE A CA 1
ATOM 809 C C . PHE A 1 102 ? 19.301 4.182 8.976 1.00 34.31 102 PHE A C 1
ATOM 811 O O . PHE A 1 102 ? 20.088 4.628 9.809 1.00 34.31 102 PHE A O 1
ATOM 818 N N . GLY A 1 103 ? 17.974 4.224 9.156 1.00 42.53 103 GLY A N 1
ATOM 819 C CA . GLY A 1 103 ? 17.331 4.751 10.373 1.00 42.53 103 GLY A CA 1
ATOM 820 C C . GLY A 1 103 ? 16.908 6.227 10.346 1.00 42.53 103 GLY A C 1
ATOM 821 O O . GLY A 1 103 ? 16.526 6.766 11.384 1.00 42.53 103 GLY A O 1
ATOM 822 N N . ALA A 1 104 ? 16.935 6.906 9.192 1.00 43.78 104 ALA A N 1
ATOM 823 C CA . ALA A 1 104 ? 16.335 8.237 9.080 1.00 43.78 104 ALA A CA 1
ATOM 824 C C . ALA A 1 104 ? 14.813 8.164 9.341 1.00 43.78 104 ALA A C 1
ATOM 826 O O . ALA A 1 104 ? 14.061 7.644 8.522 1.00 43.78 104 ALA A O 1
ATOM 827 N N . LYS A 1 105 ? 14.375 8.677 10.500 1.00 55.75 105 LYS A N 1
ATOM 828 C CA . LYS A 1 105 ? 12.970 8.714 10.930 1.00 55.75 105 LYS A CA 1
ATOM 829 C C . LYS A 1 105 ? 12.115 9.465 9.906 1.00 55.75 105 LYS A C 1
ATOM 831 O O . LYS A 1 105 ? 12.340 10.650 9.676 1.00 55.75 105 LYS A O 1
ATOM 836 N N . MET A 1 106 ? 11.143 8.779 9.316 1.00 55.50 106 MET A N 1
ATOM 837 C CA . MET A 1 106 ? 10.133 9.367 8.436 1.00 55.50 106 MET A CA 1
ATOM 838 C C . MET A 1 106 ? 8.800 9.393 9.167 1.00 55.50 106 MET A C 1
ATOM 840 O O . MET A 1 106 ? 8.476 8.440 9.879 1.00 55.50 106 MET A O 1
ATOM 844 N N . THR A 1 107 ? 8.049 10.478 9.010 1.00 69.56 107 THR A N 1
ATOM 845 C CA . THR A 1 107 ? 6.636 10.465 9.374 1.00 69.56 107 THR A CA 1
ATOM 846 C C . THR A 1 107 ? 5.880 9.545 8.408 1.00 69.56 107 THR A C 1
ATOM 848 O O . THR A 1 107 ? 6.292 9.343 7.266 1.00 69.56 107 THR A O 1
ATOM 851 N N . ARG A 1 108 ? 4.804 8.923 8.874 1.00 79.81 108 ARG A N 1
ATOM 852 C CA . ARG A 1 108 ? 3.874 8.143 8.059 1.00 79.81 108 ARG A CA 1
ATOM 853 C C . ARG A 1 108 ? 2.456 8.528 8.425 1.00 79.81 108 ARG A C 1
ATOM 855 O O . ARG A 1 108 ? 2.193 8.809 9.594 1.00 79.81 108 ARG A O 1
ATOM 862 N N . GLY A 1 109 ? 1.586 8.540 7.425 1.00 85.31 109 GLY A N 1
ATOM 863 C CA . GLY A 1 109 ? 0.154 8.770 7.547 1.00 85.31 109 GLY A CA 1
ATOM 864 C C . GLY A 1 109 ? -0.654 7.615 6.975 1.00 85.31 109 GLY A C 1
ATOM 865 O O . GLY A 1 109 ? -0.230 6.980 6.006 1.00 85.31 109 GLY A O 1
ATOM 866 N N . GLY A 1 110 ? -1.819 7.373 7.568 1.00 87.94 110 GLY A N 1
ATOM 867 C CA . GLY A 1 110 ? -2.781 6.383 7.111 1.00 87.94 110 GLY A CA 1
ATOM 868 C C . GLY A 1 110 ? -4.226 6.814 7.353 1.00 87.94 110 GLY A C 1
ATOM 869 O O . GLY A 1 110 ? -4.528 7.581 8.267 1.00 87.94 110 GLY A O 1
ATOM 870 N N . ILE A 1 111 ? -5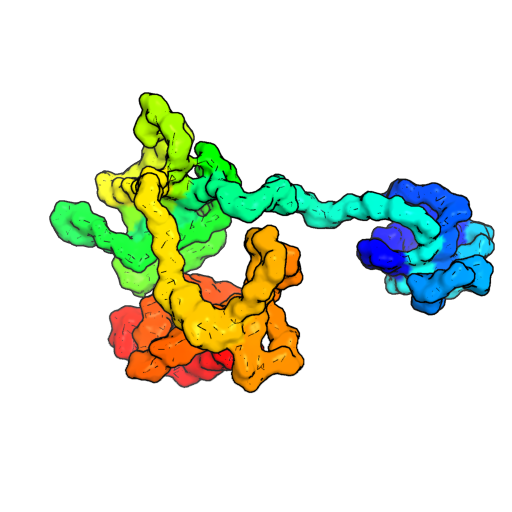.120 6.291 6.524 1.00 92.25 111 ILE A N 1
ATOM 871 C CA . ILE A 1 111 ? -6.572 6.423 6.605 1.00 92.25 111 ILE A CA 1
ATOM 872 C C . ILE A 1 111 ? -7.110 5.249 7.420 1.00 92.25 111 ILE A C 1
ATOM 874 O O . ILE A 1 111 ? -6.770 4.095 7.156 1.00 92.25 111 ILE A O 1
ATOM 878 N N . LEU A 1 112 ? -7.947 5.536 8.411 1.00 90.50 112 LEU A N 1
ATOM 879 C CA . LEU A 1 112 ? -8.550 4.534 9.281 1.00 90.50 112 LEU A CA 1
ATOM 880 C C . LEU A 1 112 ? -9.903 4.109 8.715 1.00 90.50 112 LEU A C 1
ATOM 882 O O . LEU A 1 112 ? -10.808 4.933 8.577 1.00 90.50 112 LEU A O 1
ATOM 886 N N . TYR A 1 113 ? -10.046 2.813 8.443 1.00 94.50 113 TYR A N 1
ATOM 887 C CA . TYR A 1 113 ? -11.309 2.194 8.057 1.00 94.50 113 TYR A CA 1
ATOM 888 C C . TYR A 1 113 ? -11.874 1.390 9.217 1.00 94.50 113 TYR A C 1
ATOM 890 O O . TYR A 1 113 ? -11.174 0.604 9.864 1.00 94.50 113 TYR A O 1
ATOM 898 N N . GLY A 1 114 ? -13.153 1.599 9.489 1.00 93.00 114 GLY A N 1
ATOM 899 C CA . GLY A 1 114 ? -13.784 1.113 10.699 1.00 93.00 114 GLY A CA 1
ATOM 900 C C . GLY A 1 114 ? -15.297 1.137 10.624 1.00 93.00 114 GLY A C 1
ATOM 901 O O . GLY A 1 114 ? -15.886 1.317 9.562 1.00 93.00 114 GLY A O 1
ATOM 902 N N . ASN A 1 115 ? -15.927 0.964 11.772 1.00 93.06 115 ASN A N 1
ATOM 903 C CA . ASN A 1 115 ? -17.351 1.185 11.950 1.00 93.06 115 ASN A CA 1
ATOM 904 C C . ASN A 1 115 ? -17.607 1.924 13.263 1.00 93.06 115 ASN A C 1
ATOM 906 O O . ASN A 1 115 ? -16.801 1.896 14.197 1.00 93.06 115 ASN A O 1
ATOM 910 N N . LYS A 1 116 ? -18.757 2.584 13.308 1.00 90.44 116 LYS A N 1
ATOM 911 C CA . LYS A 1 116 ? -19.257 3.304 14.470 1.00 90.44 116 LYS A CA 1
ATOM 912 C C . LYS A 1 116 ? -20.478 2.576 15.028 1.00 90.44 116 LYS A C 1
ATOM 914 O O . LYS A 1 116 ? -21.331 2.136 14.256 1.00 90.44 116 LYS A O 1
ATOM 919 N N . ASP A 1 117 ? -20.563 2.442 16.346 1.00 88.00 117 ASP A N 1
ATOM 920 C CA . ASP A 1 117 ? -21.758 1.912 17.007 1.00 88.00 117 ASP A CA 1
ATOM 921 C C . ASP A 1 117 ? -22.804 3.005 17.325 1.00 88.00 117 ASP A C 1
ATOM 923 O O . ASP A 1 117 ? -22.603 4.198 17.076 1.00 88.00 117 ASP A O 1
ATOM 927 N N . GLU A 1 118 ? -23.957 2.590 17.857 1.00 86.94 118 GLU A N 1
ATOM 928 C CA . GLU A 1 118 ? -25.062 3.492 18.217 1.00 86.94 118 GLU A CA 1
ATOM 929 C C . GLU A 1 118 ? -24.699 4.471 19.350 1.00 86.94 118 GLU A C 1
ATOM 931 O O . GLU A 1 118 ? -25.306 5.535 19.460 1.00 86.94 118 GLU A O 1
ATOM 936 N N . GLU A 1 119 ? -23.691 4.144 20.164 1.00 86.00 119 GLU A N 1
ATOM 937 C CA . GLU A 1 119 ? -23.199 4.969 21.275 1.00 86.00 119 GLU A CA 1
ATOM 938 C C . GLU A 1 119 ? -22.132 5.981 20.828 1.00 86.00 119 GLU A C 1
ATOM 940 O O . GLU A 1 119 ? -21.786 6.901 21.569 1.00 86.00 119 GLU A O 1
ATOM 945 N N . GLY A 1 120 ? -21.635 5.847 19.598 1.00 80.50 120 GLY A N 1
ATOM 946 C CA . GLY A 1 120 ? -20.602 6.704 19.036 1.00 80.50 120 GLY A CA 1
ATOM 947 C C . GLY A 1 120 ? -19.177 6.210 19.241 1.00 80.50 120 GLY A C 1
ATOM 948 O O . GLY A 1 120 ? -18.246 6.950 18.915 1.00 80.50 120 GLY A O 1
ATOM 949 N N . ASN A 1 121 ? -18.987 4.978 19.716 1.00 86.31 121 ASN A N 1
ATOM 950 C CA . ASN A 1 121 ? -17.673 4.358 19.771 1.00 86.31 121 ASN A CA 1
ATOM 951 C C . ASN A 1 121 ? -17.234 3.954 18.363 1.00 86.31 121 ASN A C 1
ATOM 953 O O . ASN A 1 121 ? -17.980 3.342 17.594 1.00 86.31 121 ASN A O 1
ATOM 957 N N . VAL A 1 122 ? -15.987 4.279 18.040 1.00 85.81 122 VAL A N 1
ATOM 958 C CA . VAL A 1 122 ? -15.365 3.956 16.758 1.00 85.81 122 VAL A CA 1
ATOM 959 C C . VAL A 1 122 ? -14.460 2.744 16.932 1.00 85.81 122 VAL A C 1
ATOM 961 O O . VAL A 1 122 ? -13.538 2.760 17.746 1.00 85.81 122 VAL A O 1
ATOM 964 N N . THR A 1 123 ? -14.696 1.701 16.137 1.00 89.00 123 THR A N 1
ATOM 965 C CA . THR A 1 123 ? -13.807 0.539 16.037 1.00 89.00 123 THR A CA 1
ATOM 966 C C . THR A 1 123 ? -13.066 0.585 14.709 1.00 89.00 123 THR A C 1
ATOM 968 O O . THR A 1 123 ? -13.680 0.572 13.645 1.00 89.00 123 THR A O 1
ATOM 971 N N . VAL A 1 124 ? -11.736 0.629 14.769 1.00 89.38 124 VAL A N 1
ATOM 972 C CA . VAL A 1 124 ? -10.860 0.587 13.591 1.00 89.38 124 VAL A CA 1
ATOM 973 C C . VAL A 1 124 ? -10.549 -0.868 13.246 1.00 89.38 124 VAL A C 1
ATOM 975 O O . VAL A 1 124 ? -10.091 -1.621 14.104 1.00 89.38 124 VAL A O 1
ATOM 978 N N . HIS A 1 125 ? -10.754 -1.247 11.985 1.00 86.94 125 HIS A N 1
ATOM 979 C CA . HIS A 1 125 ? -10.499 -2.599 11.469 1.00 86.94 125 HIS A CA 1
ATOM 980 C C . HIS A 1 125 ? -9.303 -2.661 10.520 1.00 86.94 125 HIS A C 1
ATOM 982 O O . HIS A 1 125 ? -8.643 -3.695 10.441 1.00 86.94 125 HIS A O 1
ATOM 988 N N . ALA A 1 126 ? -9.018 -1.575 9.799 1.00 88.25 126 ALA A N 1
ATOM 989 C CA . ALA A 1 126 ? -7.912 -1.509 8.850 1.00 88.25 126 ALA A CA 1
ATOM 990 C C . ALA A 1 126 ? -7.314 -0.099 8.771 1.00 88.25 126 ALA A C 1
ATOM 992 O O . ALA A 1 126 ? -7.981 0.898 9.050 1.00 88.25 126 ALA A O 1
ATOM 993 N N . ILE A 1 127 ? -6.047 -0.030 8.362 1.00 87.62 127 ILE A N 1
ATOM 994 C CA . ILE A 1 127 ? -5.324 1.219 8.117 1.00 87.62 127 ILE A CA 1
ATOM 995 C C . ILE A 1 127 ? -4.812 1.170 6.686 1.00 87.62 127 ILE A C 1
ATOM 997 O O . ILE A 1 127 ? -4.019 0.300 6.355 1.00 87.62 127 ILE A O 1
ATOM 1001 N N . TYR A 1 128 ? -5.241 2.092 5.837 1.00 90.62 128 TYR A N 1
ATOM 1002 C CA . TYR A 1 128 ? -4.719 2.228 4.481 1.00 90.62 128 TYR A CA 1
ATOM 1003 C C . TYR A 1 128 ? -3.689 3.353 4.426 1.00 90.62 128 TYR A C 1
ATOM 1005 O O . TYR A 1 128 ? -3.999 4.480 4.795 1.00 90.62 128 TYR A O 1
ATOM 1013 N N . GLU A 1 129 ? -2.482 3.079 3.939 1.00 86.50 129 GLU A N 1
ATOM 1014 C CA . GLU A 1 129 ? -1.466 4.111 3.724 1.00 86.50 129 GLU A CA 1
ATOM 1015 C C . GLU A 1 129 ? -1.511 4.600 2.267 1.00 86.50 129 GLU A C 1
ATOM 1017 O O . GLU A 1 129 ? -1.057 3.872 1.378 1.00 86.50 129 GLU A O 1
ATOM 1022 N N . PRO A 1 130 ? -2.042 5.807 1.989 1.00 84.81 130 PRO A N 1
ATOM 1023 C CA . PRO A 1 130 ? -2.019 6.359 0.640 1.00 84.81 130 PRO A CA 1
ATOM 1024 C C . PRO A 1 130 ? -0.583 6.690 0.197 1.00 84.81 130 PRO A C 1
ATOM 1026 O O . PRO A 1 130 ? 0.323 6.822 1.042 1.00 84.81 130 PRO A O 1
ATOM 1029 N N . PRO A 1 131 ? -0.358 6.879 -1.121 1.00 85.31 131 PRO A N 1
ATOM 1030 C CA . PRO A 1 131 ? 0.854 7.522 -1.615 1.00 85.31 131 PRO A CA 1
ATOM 1031 C C . PRO A 1 131 ? 1.089 8.835 -0.862 1.00 85.31 131 PRO A C 1
ATOM 1033 O O . PRO A 1 131 ? 0.157 9.595 -0.607 1.00 85.31 131 PRO A O 1
ATOM 1036 N N . GLN A 1 132 ? 2.319 9.069 -0.412 1.00 82.62 132 GLN A N 1
ATOM 1037 C CA . GLN A 1 132 ? 2.612 10.184 0.485 1.00 82.62 132 GLN A CA 1
ATOM 1038 C C . GLN A 1 132 ? 4.047 10.681 0.323 1.00 82.62 132 GLN A C 1
ATOM 1040 O O . GLN A 1 132 ? 4.988 9.891 0.192 1.00 82.62 132 GLN A O 1
ATOM 1045 N N . GLU A 1 133 ? 4.214 11.996 0.411 1.00 80.25 133 GLU A N 1
ATOM 1046 C CA . GLU A 1 133 ? 5.503 12.660 0.539 1.00 80.25 133 GLU A CA 1
ATOM 1047 C C . GLU A 1 133 ? 5.758 12.961 2.017 1.00 80.25 133 GLU A C 1
ATOM 1049 O O . GLU A 1 133 ? 5.157 13.851 2.622 1.00 80.25 133 GLU A O 1
ATOM 1054 N N . ALA A 1 134 ? 6.658 12.188 2.620 1.00 71.06 134 ALA A N 1
ATOM 1055 C CA . ALA A 1 134 ? 6.984 12.314 4.032 1.00 71.06 134 ALA A CA 1
ATOM 1056 C C . ALA A 1 134 ? 8.425 12.777 4.255 1.00 71.06 134 ALA A C 1
ATOM 1058 O O . ALA A 1 134 ? 9.369 12.334 3.592 1.00 71.06 134 ALA A O 1
ATOM 1059 N N . SER A 1 135 ? 8.602 13.630 5.260 1.00 71.25 135 SER A N 1
ATOM 1060 C CA . SER A 1 135 ? 9.894 14.012 5.820 1.00 71.25 135 SER A CA 1
ATOM 1061 C C . SER A 1 135 ? 9.915 13.713 7.330 1.00 71.25 135 SER A C 1
ATOM 1063 O O . SER A 1 135 ? 8.928 13.246 7.883 1.00 71.25 135 SER A O 1
ATOM 1065 N N . PRO A 1 136 ? 11.020 13.939 8.059 1.00 67.31 136 PRO A N 1
ATOM 1066 C CA . PRO A 1 136 ? 11.010 13.793 9.517 1.00 67.31 136 PRO A CA 1
ATOM 1067 C C . PRO A 1 136 ? 10.069 14.769 10.249 1.00 67.31 136 PRO A C 1
ATOM 1069 O O . PRO A 1 136 ? 9.811 14.576 11.438 1.00 67.31 136 PRO A O 1
ATOM 1072 N N . GLU A 1 137 ? 9.622 15.839 9.584 1.00 68.50 137 GLU A N 1
ATOM 1073 C CA . GLU A 1 137 ? 8.881 16.953 10.199 1.00 68.50 137 GLU A CA 1
ATOM 1074 C C . GLU A 1 137 ? 7.554 17.265 9.498 1.00 68.50 137 GLU A C 1
ATOM 1076 O O . GLU A 1 137 ? 6.664 17.817 10.135 1.00 68.50 137 GLU A O 1
ATOM 1081 N N . THR A 1 138 ? 7.404 16.867 8.235 1.00 74.94 138 THR A N 1
ATOM 1082 C CA . THR A 1 138 ? 6.220 17.122 7.406 1.00 74.94 138 THR A CA 1
ATOM 1083 C C . THR A 1 138 ? 5.664 15.817 6.861 1.00 74.94 138 THR A C 1
ATOM 1085 O O . THR A 1 138 ? 6.407 14.853 6.655 1.00 74.94 138 THR A O 1
ATOM 1088 N N . LEU A 1 139 ? 4.358 15.785 6.633 1.00 81.62 139 LEU A N 1
ATOM 1089 C CA . LEU A 1 139 ? 3.648 14.640 6.085 1.00 81.62 139 LEU A CA 1
ATOM 1090 C C . LEU A 1 139 ? 2.561 15.156 5.151 1.00 81.62 139 LEU A C 1
ATOM 1092 O O . LEU A 1 139 ? 1.604 15.778 5.610 1.00 81.62 139 LEU A O 1
ATOM 1096 N N . GLN A 1 140 ? 2.696 14.846 3.867 1.00 84.25 140 GLN A N 1
ATOM 1097 C CA . GLN A 1 140 ? 1.690 15.152 2.866 1.00 84.25 140 GLN A CA 1
ATOM 1098 C C . GLN A 1 140 ? 1.184 13.853 2.244 1.00 84.25 140 GLN A C 1
ATOM 1100 O O . GLN A 1 140 ? 1.919 13.160 1.546 1.00 84.25 140 GLN A O 1
ATOM 1105 N N . MET A 1 141 ? -0.077 13.518 2.509 1.00 84.88 141 MET A N 1
ATOM 1106 C CA . MET A 1 141 ? -0.753 12.381 1.885 1.00 84.88 141 MET A CA 1
ATOM 1107 C C . MET A 1 141 ? -1.412 12.819 0.577 1.00 84.88 141 MET A C 1
ATOM 1109 O O . MET A 1 141 ? -2.093 13.845 0.538 1.00 84.88 141 MET A O 1
ATOM 1113 N N . GLU A 1 142 ? -1.241 12.036 -0.483 1.00 87.94 142 GLU A N 1
ATOM 1114 C CA . GLU A 1 142 ? -1.982 12.210 -1.730 1.00 87.94 142 GLU A CA 1
ATOM 1115 C C . GLU A 1 142 ? -3.400 11.656 -1.549 1.00 87.94 142 GLU A C 1
ATOM 1117 O O . GLU A 1 142 ? -3.594 10.458 -1.333 1.00 87.94 142 GLU A O 1
ATOM 1122 N N . ARG A 1 143 ? -4.391 12.548 -1.600 1.00 88.88 143 ARG A N 1
ATOM 1123 C CA . ARG A 1 143 ? -5.813 12.236 -1.408 1.00 88.88 143 ARG A CA 1
ATOM 1124 C C . ARG A 1 143 ? -6.545 12.117 -2.742 1.00 88.88 143 ARG A C 1
ATOM 1126 O O . ARG A 1 143 ? -6.067 12.613 -3.759 1.00 88.88 143 ARG A O 1
ATOM 1133 N N . GLU A 1 144 ? -7.715 11.482 -2.712 1.00 88.69 144 GLU A N 1
ATOM 1134 C CA . GLU A 1 144 ? -8.632 11.347 -3.859 1.00 88.69 144 GLU A CA 1
ATOM 1135 C C . GLU A 1 144 ? -8.021 10.582 -5.047 1.00 88.69 144 GLU A C 1
ATOM 1137 O O . GLU A 1 144 ? -8.406 10.753 -6.205 1.00 88.69 144 GLU A O 1
ATOM 1142 N N . THR A 1 145 ? -7.054 9.709 -4.764 1.00 89.50 145 THR A N 1
ATOM 1143 C CA . THR A 1 145 ? -6.429 8.862 -5.782 1.00 89.50 145 THR A CA 1
ATOM 1144 C C . THR A 1 145 ? -7.361 7.719 -6.188 1.00 89.50 145 THR A C 1
ATOM 1146 O O . THR A 1 145 ? -8.221 7.290 -5.416 1.00 89.50 145 THR A O 1
ATOM 1149 N N . GLU A 1 146 ? -7.156 7.148 -7.381 1.00 88.25 146 GLU A N 1
ATOM 1150 C CA . GLU A 1 146 ? -7.882 5.930 -7.773 1.00 88.25 146 GLU A CA 1
ATOM 1151 C C . GLU A 1 146 ? -7.697 4.811 -6.746 1.00 88.25 146 GLU A C 1
ATOM 1153 O O . GLU A 1 146 ? -8.609 4.031 -6.505 1.00 88.25 146 GLU A O 1
ATOM 1158 N N . GLU A 1 147 ? -6.513 4.715 -6.140 1.00 87.44 147 GLU A N 1
ATOM 1159 C CA . GLU A 1 147 ? -6.220 3.695 -5.142 1.00 87.44 147 GLU A CA 1
ATOM 1160 C C . GLU A 1 147 ? -7.011 3.901 -3.847 1.00 87.44 147 GLU A C 1
ATOM 1162 O O . GLU A 1 147 ? -7.558 2.933 -3.320 1.00 87.44 147 GLU A O 1
ATOM 1167 N N . GLU A 1 148 ? -7.154 5.149 -3.393 1.00 90.56 148 GLU A N 1
ATOM 1168 C CA . GLU A 1 148 ? -8.035 5.493 -2.275 1.00 90.56 148 GLU A CA 1
ATOM 1169 C C . GLU A 1 148 ? -9.491 5.116 -2.588 1.00 90.56 148 GLU A C 1
ATOM 1171 O O . GLU A 1 148 ? -10.146 4.490 -1.760 1.00 90.56 148 GLU A O 1
ATOM 1176 N N . MET A 1 149 ? -9.974 5.376 -3.809 1.00 92.38 149 MET A N 1
ATOM 1177 C CA . MET A 1 149 ? -11.325 4.966 -4.222 1.00 92.38 149 MET A CA 1
ATOM 1178 C C . MET A 1 149 ? -11.508 3.438 -4.224 1.00 92.38 149 MET A C 1
ATOM 1180 O O . MET A 1 149 ? -12.592 2.946 -3.898 1.00 92.38 149 MET A O 1
ATOM 1184 N N . ARG A 1 150 ? -10.466 2.662 -4.566 1.00 91.81 150 ARG A N 1
ATOM 1185 C CA . ARG A 1 150 ? -10.505 1.189 -4.449 1.00 91.81 150 ARG A CA 1
ATOM 1186 C C . ARG A 1 150 ? -10.597 0.761 -2.982 1.00 91.81 150 ARG A C 1
ATOM 1188 O O . ARG A 1 150 ? -11.401 -0.115 -2.662 1.00 91.81 150 ARG A O 1
ATOM 1195 N N . ALA A 1 151 ? -9.818 1.397 -2.104 1.00 93.62 151 ALA A N 1
ATOM 1196 C CA . ALA A 1 151 ? -9.861 1.156 -0.663 1.00 93.62 151 ALA A CA 1
ATOM 1197 C C . ALA A 1 151 ? -11.251 1.465 -0.086 1.00 93.62 151 ALA A C 1
ATOM 1199 O O . ALA A 1 151 ? -11.809 0.629 0.626 1.00 93.62 151 ALA A O 1
ATOM 1200 N N . ASP A 1 152 ? -11.851 2.591 -0.481 1.00 94.81 152 ASP A N 1
ATOM 1201 C CA . ASP A 1 152 ? -13.215 2.981 -0.111 1.00 94.81 152 ASP A CA 1
ATOM 1202 C C . ASP A 1 152 ? -14.248 1.938 -0.556 1.00 94.81 152 ASP A C 1
ATOM 1204 O O . ASP A 1 152 ? -15.126 1.547 0.217 1.00 94.81 152 ASP A O 1
ATOM 1208 N N . PHE A 1 153 ? -14.143 1.447 -1.794 1.00 94.69 153 PHE A N 1
ATOM 1209 C CA . PHE A 1 153 ? -15.055 0.432 -2.323 1.00 94.69 153 PHE A CA 1
ATOM 1210 C C . PHE A 1 153 ? -14.964 -0.890 -1.550 1.00 94.69 153 PHE A C 1
ATOM 1212 O O . PHE A 1 153 ? -15.993 -1.469 -1.181 1.00 94.69 153 PHE A O 1
ATOM 1219 N N . ILE A 1 154 ? -13.743 -1.365 -1.290 1.00 93.75 154 ILE A N 1
ATOM 1220 C CA . ILE A 1 154 ? -13.492 -2.595 -0.528 1.00 93.75 154 ILE A CA 1
ATOM 1221 C C . ILE A 1 154 ? -14.015 -2.440 0.900 1.00 93.75 154 ILE A C 1
ATOM 1223 O O . ILE A 1 154 ? -14.758 -3.301 1.375 1.00 93.75 154 ILE A O 1
ATOM 1227 N N . ALA A 1 155 ? -13.690 -1.326 1.562 1.00 94.62 155 ALA A N 1
ATOM 1228 C CA . ALA A 1 155 ? -14.141 -1.038 2.916 1.00 94.62 155 ALA A CA 1
ATOM 1229 C C . ALA A 1 155 ? -15.670 -1.046 2.999 1.00 94.62 155 ALA A C 1
ATOM 1231 O O . ALA A 1 155 ? -16.243 -1.809 3.779 1.00 94.62 155 ALA A O 1
ATOM 1232 N N . LYS A 1 156 ? -16.335 -0.295 2.116 1.00 94.44 156 LYS A N 1
ATOM 1233 C CA . LYS A 1 156 ? -17.797 -0.202 2.069 1.00 94.44 156 LYS A CA 1
ATOM 1234 C C . LYS A 1 156 ? -18.463 -1.552 1.824 1.00 94.44 156 LYS A C 1
ATOM 1236 O O . LYS A 1 156 ? -19.475 -1.865 2.450 1.00 94.44 156 LYS A O 1
ATOM 1241 N N . SER A 1 157 ? -17.891 -2.374 0.947 1.00 92.12 157 SER A N 1
ATOM 1242 C CA . SER A 1 157 ? -18.411 -3.716 0.651 1.00 92.12 157 SER A CA 1
ATOM 1243 C C . SER A 1 157 ? -18.338 -4.651 1.863 1.00 92.12 157 SER A C 1
ATOM 1245 O O . SER A 1 157 ? -19.228 -5.479 2.063 1.00 92.12 157 SER A O 1
ATOM 1247 N N . LEU A 1 158 ? -17.325 -4.464 2.713 1.00 91.44 158 LEU A N 1
ATOM 1248 C CA . LEU A 1 158 ? -17.145 -5.169 3.984 1.00 91.44 158 LEU A CA 1
ATOM 1249 C C . LEU A 1 158 ? -17.923 -4.539 5.156 1.00 91.44 158 LEU A C 1
ATOM 1251 O O . LEU A 1 158 ? -17.843 -5.044 6.274 1.00 91.44 158 LEU A O 1
ATOM 1255 N N . GLY A 1 159 ? -18.698 -3.475 4.919 1.00 91.88 159 GLY A N 1
ATOM 1256 C CA . GLY A 1 159 ? -19.455 -2.776 5.962 1.00 91.88 159 GLY A CA 1
ATOM 1257 C C . GLY A 1 159 ? -18.609 -1.836 6.824 1.00 91.88 159 GLY A C 1
ATOM 1258 O O . GLY A 1 159 ? -18.979 -1.561 7.962 1.00 91.88 159 GLY A O 1
ATOM 1259 N N . MET A 1 160 ? -17.478 -1.373 6.294 1.00 94.31 160 MET A N 1
ATOM 1260 C CA . MET A 1 160 ? -16.603 -0.381 6.911 1.00 94.31 160 MET A CA 1
ATOM 1261 C C . MET A 1 160 ? -16.702 0.956 6.171 1.00 94.31 160 MET A C 1
ATOM 1263 O O . MET A 1 160 ? -17.020 1.010 4.984 1.00 94.31 160 MET A O 1
ATOM 1267 N N . GLU A 1 161 ? -16.370 2.036 6.859 1.00 94.56 161 GLU A N 1
ATOM 1268 C CA . GLU A 1 161 ? -16.277 3.388 6.314 1.00 94.56 161 GLU A CA 1
ATOM 1269 C C . GLU A 1 161 ? -15.008 4.079 6.816 1.00 94.56 161 GLU A C 1
ATOM 1271 O O . GLU A 1 161 ? -14.324 3.569 7.709 1.00 94.56 161 GLU A O 1
ATOM 1276 N N . LYS A 1 162 ? -14.670 5.232 6.231 1.00 95.31 162 LYS A N 1
ATOM 1277 C CA . LYS A 1 162 ? -13.617 6.089 6.777 1.00 95.31 162 LYS A CA 1
ATOM 1278 C C . LYS A 1 162 ? -14.073 6.598 8.137 1.00 95.31 162 LYS A C 1
ATOM 1280 O O . LYS A 1 162 ? -15.093 7.268 8.236 1.00 95.31 162 LYS A O 1
ATOM 1285 N N . VAL A 1 163 ? -13.302 6.286 9.170 1.00 93.62 163 VAL A N 1
ATOM 1286 C CA . VAL A 1 163 ? -13.591 6.721 10.544 1.00 93.62 163 VAL A CA 1
ATOM 1287 C C . VAL A 1 163 ? -12.584 7.743 11.058 1.00 93.62 163 VAL A C 1
ATOM 1289 O O . VAL A 1 163 ? -12.793 8.347 12.106 1.00 93.62 163 VAL A O 1
ATOM 1292 N N . GLY A 1 164 ? -11.498 7.974 10.322 1.00 90.88 164 GLY A N 1
ATOM 1293 C CA . GLY A 1 164 ? -10.519 8.992 10.660 1.00 90.88 164 GLY A CA 1
ATOM 1294 C C . GLY A 1 164 ? -9.161 8.734 10.032 1.00 90.88 164 GLY A C 1
ATOM 1295 O O . GLY A 1 164 ? -9.050 8.078 8.996 1.00 90.88 164 GLY A O 1
ATOM 1296 N N . TRP A 1 165 ? -8.116 9.225 10.686 1.00 90.69 165 TRP A N 1
ATOM 1297 C CA . TRP A 1 165 ? -6.747 9.123 10.194 1.00 90.69 165 TRP A CA 1
ATOM 1298 C C . TRP A 1 165 ? -5.751 8.918 11.331 1.00 90.69 165 TRP A C 1
ATOM 1300 O O . TRP A 1 165 ? -6.046 9.154 12.504 1.00 90.69 165 TRP A O 1
ATOM 1310 N N . ILE A 1 166 ? -4.562 8.444 10.980 1.00 85.50 166 ILE A N 1
ATOM 1311 C CA . ILE A 1 166 ? -3.457 8.210 11.901 1.00 85.50 166 ILE A CA 1
ATOM 1312 C C . ILE A 1 166 ? -2.173 8.761 11.308 1.00 85.50 166 ILE A C 1
ATOM 1314 O O . ILE A 1 166 ? -1.937 8.637 10.108 1.00 85.50 166 ILE A O 1
ATOM 1318 N N . PHE A 1 167 ? -1.320 9.338 12.147 1.00 83.56 167 PHE A N 1
ATOM 1319 C CA . PHE A 1 167 ? 0.015 9.728 11.727 1.00 83.56 167 PHE A CA 1
ATOM 1320 C C . PHE A 1 167 ? 1.048 9.561 12.835 1.00 83.56 167 PHE A C 1
ATOM 1322 O O . PHE A 1 167 ? 0.743 9.559 14.030 1.00 83.56 167 PHE A O 1
ATOM 1329 N N . THR A 1 168 ? 2.305 9.410 12.432 1.00 79.31 168 THR A N 1
ATOM 1330 C CA . THR A 1 168 ? 3.428 9.309 13.365 1.00 79.31 168 THR A CA 1
ATOM 1331 C C . THR A 1 168 ? 4.072 10.674 13.590 1.00 79.31 168 THR A C 1
ATOM 1333 O O . THR A 1 168 ? 4.425 11.352 12.622 1.00 79.31 168 THR A O 1
ATOM 1336 N N . GLN A 1 169 ? 4.345 11.027 14.843 1.00 68.94 169 GLN A N 1
ATOM 1337 C CA . GLN A 1 169 ? 5.071 12.247 15.196 1.00 68.94 169 GLN A CA 1
ATOM 1338 C C . GLN A 1 169 ? 6.573 12.010 15.433 1.00 68.94 169 GLN A C 1
ATOM 1340 O O . GLN A 1 169 ? 7.042 10.926 15.819 1.00 68.94 169 GLN A O 1
ATOM 1345 N N . SER A 1 170 ? 7.369 13.060 15.196 1.00 65.38 170 SER A N 1
ATOM 1346 C CA . SER A 1 170 ? 8.803 13.038 15.497 1.00 65.38 170 SER A CA 1
ATOM 1347 C C . SER A 1 170 ? 9.045 12.985 17.013 1.00 65.38 170 SER A C 1
ATOM 1349 O O . SER A 1 170 ? 8.226 13.436 17.797 1.00 65.38 170 SER A O 1
ATOM 1351 N N . SER A 1 171 ? 10.153 12.368 17.433 1.00 58.31 171 SER A N 1
ATOM 1352 C CA . SER A 1 171 ? 10.496 12.138 18.854 1.00 58.31 171 SER A CA 1
ATOM 1353 C C . SER A 1 171 ? 11.442 13.216 19.378 1.00 58.31 171 SER A C 1
ATOM 1355 O O . SER A 1 171 ? 12.067 13.045 20.418 1.00 58.31 171 SER A O 1
ATOM 1357 N N . LYS A 1 172 ? 11.605 14.305 18.618 1.00 59.19 172 LYS A N 1
ATOM 1358 C CA . LYS A 1 172 ? 12.330 15.477 19.097 1.00 59.19 172 LYS A CA 1
ATOM 1359 C C . LYS A 1 172 ? 11.479 16.121 20.189 1.00 59.19 172 LYS A C 1
ATOM 1361 O O . LYS A 1 172 ? 10.265 16.207 20.016 1.00 59.19 172 LYS A O 1
ATOM 1366 N N . GLU A 1 173 ? 12.107 16.581 21.268 1.00 57.62 173 GLU A N 1
ATOM 1367 C CA . GLU A 1 173 ? 11.434 17.458 22.227 1.00 57.62 173 GLU A CA 1
ATOM 1368 C C . GLU A 1 173 ? 10.855 18.662 21.473 1.00 57.62 173 GLU A C 1
ATOM 1370 O O . GLU A 1 173 ? 11.558 19.340 20.718 1.00 57.62 173 GLU A O 1
ATOM 1375 N N . ARG A 1 174 ? 9.550 18.870 21.636 1.00 62.31 174 ARG A N 1
ATOM 1376 C CA . ARG A 1 174 ? 8.790 19.988 21.076 1.00 62.31 174 ARG A CA 1
ATOM 1377 C C . ARG A 1 174 ? 8.151 20.740 22.237 1.00 62.31 174 ARG A C 1
ATOM 1379 O O . ARG A 1 174 ? 7.751 20.136 23.228 1.00 62.31 174 ARG A O 1
ATOM 1386 N N . ASP A 1 175 ? 8.024 22.049 22.090 1.00 62.81 175 ASP A N 1
ATOM 1387 C CA . ASP A 1 175 ? 7.296 22.936 23.002 1.00 62.81 175 ASP A CA 1
ATOM 1388 C C . ASP A 1 175 ? 5.785 22.995 22.699 1.00 62.81 175 ASP A C 1
ATOM 1390 O O . ASP A 1 175 ? 5.040 23.719 23.357 1.00 62.81 175 ASP A O 1
ATOM 1394 N N . TYR A 1 176 ? 5.316 22.207 21.727 1.00 63.50 176 TYR A N 1
ATOM 1395 C CA . TYR A 1 176 ? 3.921 22.113 21.303 1.00 63.50 176 TYR A CA 1
ATOM 1396 C C . TYR A 1 176 ? 3.489 20.655 21.090 1.00 63.50 176 TYR A C 1
ATOM 1398 O O . TYR A 1 176 ? 4.291 19.801 20.711 1.00 63.50 176 TYR A O 1
ATOM 1406 N N . ILE A 1 177 ? 2.195 20.381 21.300 1.00 61.88 177 ILE A N 1
ATOM 1407 C CA . ILE A 1 177 ? 1.583 19.057 21.074 1.00 61.88 177 ILE A CA 1
ATOM 1408 C C . ILE A 1 177 ? 1.318 18.833 19.578 1.00 61.88 177 ILE A C 1
ATOM 1410 O O . ILE A 1 177 ? 1.577 17.749 19.060 1.00 61.88 177 ILE A O 1
ATOM 1414 N N . MET A 1 178 ? 0.827 19.865 18.879 1.00 67.62 178 MET A N 1
ATOM 1415 C CA . MET A 1 178 ? 0.569 19.828 17.437 1.00 67.62 178 MET A CA 1
ATOM 1416 C C . MET A 1 178 ? 0.980 21.126 16.747 1.00 67.62 178 MET A C 1
ATOM 1418 O O . MET A 1 178 ? 0.846 22.207 17.323 1.00 67.62 178 MET A O 1
ATOM 1422 N N . ASN A 1 179 ? 1.497 21.013 15.524 1.00 71.94 179 ASN A N 1
ATOM 1423 C CA . ASN A 1 179 ? 1.822 22.156 14.674 1.00 71.94 179 ASN A CA 1
ATOM 1424 C C . ASN A 1 179 ? 0.615 22.584 13.812 1.00 71.94 179 ASN A C 1
ATOM 1426 O O . ASN A 1 179 ? -0.402 21.896 13.735 1.00 71.94 179 ASN A O 1
ATOM 1430 N N . SER A 1 180 ? 0.727 23.734 13.141 1.00 72.69 180 SER A N 1
ATOM 1431 C CA . SER A 1 180 ? -0.360 24.285 12.318 1.00 72.69 180 SER A CA 1
ATOM 1432 C C . SER A 1 180 ? -0.762 23.392 11.139 1.00 72.69 180 SER A C 1
ATOM 1434 O O . SER A 1 180 ? -1.919 23.424 10.726 1.00 72.69 180 SER A O 1
ATOM 1436 N N . GLU A 1 181 ? 0.166 22.610 10.587 1.00 74.75 181 GLU A N 1
ATOM 1437 C CA . GLU A 1 181 ? -0.099 21.693 9.474 1.00 74.75 181 GLU A CA 1
ATOM 1438 C C . GLU A 1 181 ? -0.897 20.474 9.954 1.00 74.75 181 GLU A C 1
ATOM 1440 O O . GLU A 1 181 ? -1.917 20.140 9.357 1.00 74.75 181 GLU A O 1
ATOM 1445 N N . GLU A 1 182 ? -0.502 19.884 11.085 1.00 76.00 182 GLU A N 1
ATOM 1446 C CA . GLU A 1 182 ? -1.214 18.796 11.763 1.00 76.00 182 GLU A CA 1
ATOM 1447 C C . GLU A 1 182 ? -2.639 19.243 12.128 1.00 76.00 182 GLU A C 1
ATOM 1449 O O . GLU A 1 182 ? -3.600 18.557 11.793 1.00 76.00 182 GLU A O 1
ATOM 1454 N N . ILE A 1 183 ? -2.799 20.442 12.704 1.00 75.19 183 ILE A N 1
ATOM 1455 C CA . ILE A 1 183 ? -4.119 21.013 13.026 1.00 75.19 183 ILE A CA 1
ATOM 1456 C C . ILE A 1 183 ? -4.969 21.214 11.764 1.00 75.19 183 ILE A C 1
ATOM 1458 O O . ILE A 1 183 ? -6.162 20.913 11.768 1.00 75.19 183 ILE A O 1
ATOM 1462 N N . SER A 1 184 ? -4.370 21.703 10.675 1.00 77.12 184 SER A N 1
ATOM 1463 C CA . SER A 1 184 ? -5.094 21.923 9.416 1.00 77.12 184 SER A CA 1
ATOM 1464 C C . SER A 1 184 ? -5.571 20.605 8.803 1.00 77.12 184 SER A C 1
ATOM 1466 O O . SER A 1 184 ? -6.705 20.522 8.338 1.00 77.12 184 SER A O 1
ATOM 1468 N N . GLN A 1 185 ? -4.738 19.560 8.848 1.00 79.44 185 GLN A N 1
ATOM 1469 C CA . GLN A 1 185 ? -5.115 18.224 8.384 1.00 79.44 185 GLN A CA 1
ATOM 1470 C C . GLN A 1 185 ? -6.214 17.615 9.260 1.00 79.44 185 GLN A C 1
ATOM 1472 O O . GLN A 1 185 ? -7.179 17.078 8.724 1.00 79.44 185 GLN A O 1
ATOM 1477 N N . MET A 1 186 ? -6.129 17.753 10.587 1.00 80.06 186 MET A N 1
ATOM 1478 C CA . MET A 1 186 ? -7.197 17.303 11.487 1.00 80.06 186 MET A CA 1
ATOM 1479 C C . MET A 1 186 ? -8.534 17.966 11.175 1.00 80.06 186 MET A C 1
ATOM 1481 O O . MET A 1 186 ? -9.550 17.280 11.131 1.00 80.06 186 MET A O 1
ATOM 1485 N N . ALA A 1 187 ? -8.533 19.282 10.950 1.00 76.44 187 ALA A N 1
ATOM 1486 C CA . ALA A 1 187 ? -9.748 20.019 10.627 1.00 76.44 187 ALA A CA 1
ATOM 1487 C C . ALA A 1 187 ? -10.362 19.538 9.304 1.00 76.44 187 ALA A C 1
ATOM 1489 O O . ALA A 1 187 ? -11.569 19.331 9.238 1.00 76.44 187 ALA A O 1
ATOM 1490 N N . ALA A 1 188 ? -9.535 19.296 8.281 1.00 84.94 188 ALA A N 1
ATOM 1491 C CA . ALA A 1 188 ? -9.997 18.740 7.010 1.00 84.94 188 ALA A CA 1
ATOM 1492 C C . ALA A 1 188 ? -10.608 17.336 7.179 1.00 84.94 188 ALA A C 1
ATOM 1494 O O . ALA A 1 188 ? -11.667 17.055 6.628 1.00 84.94 188 ALA A O 1
ATOM 1495 N N . TRP A 1 189 ? -9.988 16.473 7.990 1.00 87.88 189 TRP A N 1
ATOM 1496 C CA . TRP A 1 189 ? -10.520 15.140 8.286 1.00 87.88 189 TRP A CA 1
ATOM 1497 C C . TRP A 1 189 ? -11.829 15.177 9.080 1.00 87.88 189 TRP A C 1
ATOM 1499 O O . TRP A 1 189 ? -12.731 14.391 8.806 1.00 87.88 189 TRP A O 1
ATOM 1509 N N . GLN A 1 190 ? -11.956 16.096 10.038 1.00 84.62 190 GLN A N 1
ATOM 1510 C CA . GLN A 1 190 ? -13.196 16.296 10.790 1.00 84.62 190 GLN A CA 1
ATOM 1511 C C . GLN A 1 190 ? -14.332 16.831 9.913 1.00 84.62 190 GLN A C 1
ATOM 1513 O O . GLN A 1 190 ? -15.479 16.455 10.131 1.00 84.62 190 GLN A O 1
ATOM 1518 N N . ASP A 1 191 ? -14.027 17.672 8.923 1.00 88.12 191 ASP A N 1
ATOM 1519 C CA . ASP A 1 191 ? -15.006 18.141 7.936 1.00 88.12 191 ASP A CA 1
ATOM 1520 C C . ASP A 1 191 ? -15.455 17.003 7.001 1.00 88.12 191 ASP A C 1
ATOM 1522 O O . ASP A 1 191 ? -16.646 16.847 6.742 1.00 88.12 191 ASP A O 1
ATOM 1526 N N . GLU A 1 192 ? -14.518 16.154 6.559 1.00 89.19 192 GLU A N 1
ATOM 1527 C CA . GLU A 1 192 ? -14.792 15.017 5.668 1.00 89.19 192 GLU A CA 1
ATOM 1528 C C . GLU A 1 192 ? -15.582 13.891 6.359 1.00 89.19 192 GLU A C 1
ATOM 1530 O O . GLU A 1 192 ? -16.577 13.403 5.824 1.00 89.19 192 GLU A O 1
ATOM 1535 N N . VAL A 1 193 ? -15.130 13.450 7.537 1.00 87.00 193 VAL A N 1
ATOM 1536 C CA . VAL A 1 193 ? -15.679 12.282 8.253 1.00 87.00 193 VAL A CA 1
ATOM 1537 C C . VAL A 1 193 ? -16.815 12.676 9.206 1.00 87.00 193 VAL A C 1
ATOM 1539 O O . VAL A 1 193 ? -17.691 11.866 9.514 1.00 87.00 193 VAL A O 1
ATOM 1542 N N . GLY A 1 194 ? -16.833 13.925 9.668 1.00 85.19 194 GLY A N 1
ATOM 1543 C CA . GLY A 1 194 ? -17.834 14.456 10.587 1.00 85.19 194 GLY A CA 1
ATOM 1544 C C . GLY A 1 194 ? -17.473 14.300 12.067 1.00 85.19 194 GLY A C 1
ATOM 1545 O O . GLY A 1 194 ? -16.329 14.058 12.453 1.00 85.19 194 GLY A O 1
ATOM 1546 N N . GLU A 1 195 ? -18.490 14.441 12.921 1.00 79.88 195 GLU A N 1
ATOM 1547 C CA . GLU A 1 195 ? -18.368 14.587 14.384 1.00 79.88 195 GLU A CA 1
ATOM 1548 C C . GLU A 1 195 ? -17.600 13.448 15.083 1.00 79.88 195 GLU A C 1
ATOM 1550 O O . GLU A 1 195 ? -17.000 13.660 16.134 1.00 79.88 195 GLU A O 1
ATOM 1555 N N . HIS A 1 196 ? -17.570 12.253 14.487 1.00 79.69 196 HIS A N 1
ATOM 1556 C CA . HIS A 1 196 ? -16.915 11.068 15.054 1.00 79.69 196 HIS A CA 1
ATOM 1557 C C . HIS A 1 196 ? -15.547 10.762 14.440 1.00 79.69 196 HIS A C 1
ATOM 1559 O O . HIS A 1 196 ? -15.022 9.666 14.631 1.00 79.69 196 HIS A O 1
ATOM 1565 N N . CYS A 1 197 ? -14.958 11.714 13.716 1.00 86.88 197 CYS A N 1
ATOM 1566 C CA . CYS A 1 197 ? -13.621 11.560 13.166 1.00 86.88 197 CYS A CA 1
ATOM 1567 C C . CYS A 1 197 ? -12.590 11.316 14.276 1.00 86.88 197 CYS A C 1
ATOM 1569 O O . CYS A 1 197 ? -12.341 12.182 15.121 1.00 86.88 197 CYS A O 1
ATOM 1571 N N . VAL A 1 198 ? -11.918 10.166 14.229 1.00 86.38 198 VAL A N 1
ATOM 1572 C CA . VAL A 1 198 ? -10.802 9.860 15.129 1.00 86.38 198 VAL A CA 1
ATOM 1573 C C . VAL A 1 198 ? -9.469 10.319 14.535 1.00 86.38 198 VAL A C 1
ATOM 1575 O O . VAL A 1 198 ? -9.215 10.193 13.340 1.00 86.38 198 VAL A O 1
ATOM 1578 N N . THR A 1 199 ? -8.590 10.864 15.377 1.00 83.31 199 THR A N 1
ATOM 1579 C CA . THR A 1 199 ? -7.198 11.163 15.008 1.00 83.31 199 THR A CA 1
ATOM 1580 C C . THR A 1 199 ? -6.269 10.343 15.891 1.00 83.31 199 THR A C 1
ATOM 1582 O O . THR A 1 199 ? -6.198 10.561 17.100 1.00 83.31 199 THR A O 1
ATOM 1585 N N . GLY A 1 200 ? -5.564 9.390 15.289 1.00 78.25 200 GLY A N 1
ATOM 1586 C CA . GLY A 1 200 ? -4.510 8.630 15.945 1.00 78.25 200 GLY A CA 1
ATOM 1587 C C . GLY A 1 200 ? -3.172 9.353 15.829 1.00 78.25 200 GLY A C 1
ATOM 1588 O O . GLY A 1 200 ? -2.723 9.659 14.727 1.00 78.25 200 GLY A O 1
ATOM 1589 N N . VAL A 1 201 ? -2.502 9.584 16.954 1.00 76.94 201 VAL A N 1
ATOM 1590 C CA . VAL A 1 201 ? -1.145 10.142 16.967 1.00 76.94 201 VAL A CA 1
ATOM 1591 C C . VAL A 1 201 ? -0.202 9.114 17.570 1.00 76.94 201 VAL A C 1
ATOM 1593 O O . VAL A 1 201 ? -0.356 8.722 18.725 1.00 76.94 201 VAL A O 1
ATOM 1596 N N . VAL A 1 202 ? 0.776 8.661 16.786 1.00 73.56 202 VAL A N 1
ATOM 1597 C CA . VAL A 1 202 ? 1.771 7.680 17.233 1.00 73.56 202 VAL A CA 1
ATOM 1598 C C . VAL A 1 202 ? 3.094 8.385 17.493 1.00 73.56 202 VAL A C 1
ATOM 1600 O O . VAL A 1 202 ? 3.800 8.794 16.570 1.00 73.56 202 VAL A O 1
ATOM 1603 N N . SER A 1 203 ? 3.464 8.495 18.764 1.00 65.31 203 SER A N 1
ATOM 1604 C CA . SER A 1 203 ? 4.772 8.990 19.187 1.00 65.31 203 SER A CA 1
ATOM 1605 C C . SER A 1 203 ? 5.633 7.840 19.703 1.00 65.31 203 SER A C 1
ATOM 1607 O O . SER A 1 203 ? 5.230 7.112 20.608 1.00 65.31 203 SER A O 1
ATOM 1609 N N . LEU A 1 204 ? 6.846 7.701 19.167 1.00 56.47 204 LEU A N 1
ATOM 1610 C CA . LEU A 1 204 ? 7.854 6.824 19.763 1.00 56.47 204 LEU A CA 1
ATOM 1611 C C . LEU A 1 204 ? 8.383 7.473 21.045 1.00 56.47 204 LEU A C 1
ATOM 1613 O O . LEU A 1 204 ? 9.079 8.487 20.968 1.00 56.47 204 LEU A O 1
ATOM 1617 N N . ALA A 1 205 ? 8.076 6.877 22.194 1.00 47.75 205 ALA A N 1
ATOM 1618 C CA . ALA A 1 205 ? 8.806 7.148 23.422 1.00 47.75 205 ALA A CA 1
ATOM 1619 C C . ALA A 1 205 ? 10.169 6.452 23.321 1.00 47.75 205 ALA A C 1
ATOM 1621 O O . ALA A 1 205 ? 10.237 5.242 23.112 1.00 47.75 205 ALA A O 1
ATOM 1622 N N . VAL A 1 206 ? 11.258 7.213 23.424 1.00 47.78 206 VAL A N 1
ATOM 1623 C CA . VAL A 1 206 ? 12.582 6.619 23.626 1.00 47.78 206 VAL A CA 1
ATOM 1624 C C . VAL A 1 206 ? 12.614 6.161 25.080 1.00 47.78 206 VAL A C 1
ATOM 1626 O O . VAL A 1 206 ? 12.654 6.993 25.980 1.00 47.78 206 VAL A O 1
ATOM 1629 N N . SER A 1 207 ? 12.511 4.855 25.321 1.00 37.09 207 SER A N 1
ATOM 1630 C CA . SER A 1 207 ? 12.827 4.288 26.630 1.00 37.09 207 SER A CA 1
ATOM 1631 C C . SER A 1 207 ? 14.338 4.091 26.721 1.00 37.09 207 SER A C 1
ATOM 1633 O O . SER A 1 207 ? 14.926 3.490 25.825 1.00 37.09 207 SER A O 1
ATOM 1635 N N . ASP A 1 208 ? 14.956 4.541 27.813 1.00 41.34 208 ASP A N 1
ATOM 1636 C CA . ASP A 1 208 ? 16.375 4.284 28.120 1.00 41.34 208 ASP A CA 1
ATOM 1637 C C . ASP A 1 208 ? 16.666 2.804 28.452 1.00 41.34 208 ASP A C 1
ATOM 1639 O O . ASP A 1 208 ? 17.809 2.424 28.712 1.00 41.34 208 ASP A O 1
ATOM 1643 N N . GLU A 1 209 ? 15.645 1.944 28.445 1.00 38.88 209 GLU A N 1
ATOM 1644 C CA . GLU A 1 209 ? 15.807 0.505 28.618 1.00 38.88 209 GLU A CA 1
ATOM 1645 C C . GLU A 1 209 ? 16.201 -0.154 27.291 1.00 38.88 209 GLU A C 1
ATOM 1647 O O . GLU A 1 209 ? 15.596 0.086 26.243 1.00 38.88 209 GLU A O 1
ATOM 1652 N N . GLY A 1 210 ? 17.282 -0.939 27.347 1.00 42.91 210 GLY A N 1
ATOM 1653 C CA . GLY A 1 210 ? 17.942 -1.543 26.195 1.00 42.91 210 GLY A CA 1
ATOM 1654 C C . GLY A 1 210 ? 16.975 -2.254 25.251 1.00 42.91 210 GLY A C 1
ATOM 1655 O O . GLY A 1 210 ? 16.042 -2.927 25.672 1.00 42.91 210 GLY A O 1
ATOM 1656 N N . SER A 1 211 ? 17.215 -2.105 23.949 1.00 41.41 211 SER A N 1
ATOM 1657 C CA . SER A 1 211 ? 16.410 -2.762 22.926 1.00 41.41 211 SER A CA 1
ATOM 1658 C C . SER A 1 211 ? 16.575 -4.279 23.011 1.00 41.41 211 SER A C 1
ATOM 1660 O O . SER A 1 211 ? 17.644 -4.810 22.700 1.00 41.41 211 SER A O 1
ATOM 1662 N N . ASP A 1 212 ? 15.510 -4.977 23.395 1.00 44.50 212 ASP A N 1
ATOM 1663 C CA . ASP A 1 212 ? 15.453 -6.427 23.282 1.00 44.50 212 ASP A CA 1
ATOM 1664 C C . ASP A 1 212 ? 15.494 -6.841 21.804 1.00 44.50 212 ASP A C 1
ATOM 1666 O O . ASP A 1 212 ? 14.850 -6.255 20.928 1.00 44.50 212 ASP A O 1
ATOM 1670 N N . VAL A 1 213 ? 16.278 -7.873 21.506 1.00 47.62 213 VAL A N 1
ATOM 1671 C CA . VAL A 1 213 ? 16.289 -8.499 20.181 1.00 47.62 213 VAL A CA 1
ATOM 1672 C C . VAL A 1 213 ? 15.008 -9.311 19.985 1.00 47.62 213 VAL A C 1
ATOM 1674 O O . VAL A 1 213 ? 14.554 -9.994 20.899 1.00 47.62 213 VAL A O 1
ATOM 1677 N N . SER A 1 214 ? 14.430 -9.286 18.780 1.00 48.66 214 SER A N 1
ATOM 1678 C CA . SER A 1 214 ? 13.201 -10.041 18.501 1.00 48.66 214 SER A CA 1
ATOM 1679 C C . SER A 1 214 ? 13.383 -11.550 18.727 1.00 48.66 214 SER A C 1
ATOM 1681 O O . SER A 1 214 ? 14.457 -12.106 18.474 1.00 48.66 214 SER A O 1
ATOM 1683 N N . ASP A 1 215 ? 12.310 -12.253 19.105 1.00 56.62 215 ASP A N 1
ATOM 1684 C CA . ASP A 1 215 ? 12.298 -13.722 19.241 1.00 56.62 215 ASP A CA 1
ATOM 1685 C C . ASP A 1 215 ? 12.819 -14.441 17.989 1.00 56.62 215 ASP A C 1
ATOM 1687 O O . ASP A 1 215 ? 13.438 -15.507 18.063 1.00 56.62 215 ASP A O 1
ATOM 1691 N N . GLN A 1 216 ? 12.565 -13.860 16.815 1.00 49.41 216 GLN A N 1
ATOM 1692 C CA . GLN A 1 216 ? 13.065 -14.363 15.542 1.00 49.41 216 GLN A CA 1
ATOM 1693 C C . GLN A 1 216 ? 14.589 -14.233 15.449 1.00 49.41 216 GLN A C 1
ATOM 1695 O O . GLN A 1 216 ? 15.252 -15.196 15.064 1.00 49.41 216 GLN A O 1
ATOM 1700 N N . CYS A 1 217 ? 15.153 -13.092 15.853 1.00 57.56 217 CYS A N 1
ATOM 1701 C CA . CYS A 1 217 ? 16.598 -12.881 15.907 1.00 57.56 217 CYS A CA 1
ATOM 1702 C C . CYS A 1 217 ? 17.262 -13.891 16.856 1.00 57.56 217 CYS A C 1
ATOM 1704 O O . CYS A 1 217 ? 18.205 -14.581 16.468 1.00 57.56 217 CYS A O 1
ATOM 1706 N N . VAL A 1 218 ? 16.692 -14.092 18.050 1.00 65.62 218 VAL A N 1
ATOM 1707 C CA . VAL A 1 218 ? 17.173 -15.091 19.022 1.00 65.62 218 VAL A CA 1
ATOM 1708 C C . VAL A 1 218 ? 17.169 -16.504 18.427 1.00 65.62 218 VAL A C 1
ATOM 1710 O O . VAL A 1 218 ? 18.135 -17.253 18.596 1.00 65.62 218 VAL A O 1
ATOM 1713 N N . LYS A 1 219 ? 16.104 -16.887 17.712 1.00 64.44 219 LYS A N 1
ATOM 1714 C CA . LYS A 1 219 ? 16.006 -18.197 17.044 1.00 64.44 219 LYS A CA 1
ATOM 1715 C C . LYS A 1 219 ? 17.045 -18.357 15.935 1.00 64.44 219 LYS A C 1
ATOM 1717 O O . LYS A 1 219 ? 17.660 -19.416 15.849 1.00 64.44 219 LYS A O 1
ATOM 1722 N N . LEU A 1 220 ? 17.266 -17.326 15.121 1.00 60.38 220 LEU A N 1
ATOM 1723 C CA . LEU A 1 220 ? 18.242 -17.338 14.027 1.00 60.38 220 LEU A CA 1
ATOM 1724 C C . LEU A 1 220 ? 19.685 -17.432 14.545 1.00 60.38 220 LEU A C 1
ATOM 1726 O O . LEU A 1 220 ? 20.464 -18.235 14.032 1.00 60.38 220 LEU A O 1
ATOM 1730 N N . VAL A 1 221 ? 20.021 -16.696 15.611 1.00 69.56 221 VAL A N 1
ATOM 1731 C CA . VAL A 1 221 ? 21.323 -16.808 16.293 1.00 69.56 221 VAL A CA 1
ATOM 1732 C C . VAL A 1 221 ? 21.518 -18.217 16.851 1.00 69.56 221 VAL A C 1
ATOM 1734 O O . VAL A 1 221 ? 22.531 -18.852 16.567 1.00 69.56 221 VAL A O 1
ATOM 1737 N N . LYS A 1 222 ? 20.531 -18.755 17.584 1.00 74.81 222 LYS A N 1
ATOM 1738 C CA . LYS A 1 222 ? 20.593 -20.128 18.125 1.00 74.81 222 LYS A CA 1
ATOM 1739 C C . LYS A 1 222 ? 20.725 -21.187 17.036 1.00 74.81 222 LYS A C 1
ATOM 1741 O O . LYS A 1 222 ? 21.380 -22.202 17.245 1.00 74.81 222 LYS A O 1
ATOM 1746 N N . ALA A 1 223 ? 20.099 -20.956 15.888 1.00 73.25 223 ALA A N 1
ATOM 1747 C CA . ALA A 1 223 ? 20.166 -21.848 14.745 1.00 73.25 223 ALA A CA 1
ATOM 1748 C C . ALA A 1 223 ? 21.463 -21.694 13.932 1.00 73.25 223 ALA A C 1
ATOM 1750 O O . ALA A 1 223 ? 21.611 -22.413 12.952 1.00 73.25 223 ALA A O 1
ATOM 1751 N N . GLY A 1 224 ? 22.387 -20.807 14.323 1.00 71.25 224 GLY A N 1
ATOM 1752 C CA . GLY A 1 224 ? 23.701 -20.652 13.694 1.00 71.25 224 GLY A CA 1
ATOM 1753 C C . GLY A 1 224 ? 23.686 -19.877 12.378 1.00 71.25 224 GLY A C 1
ATOM 1754 O O . GLY A 1 224 ? 24.582 -20.065 11.566 1.00 71.25 224 GLY A O 1
ATOM 1755 N N . TRP A 1 225 ? 22.670 -19.042 12.143 1.00 68.56 225 TRP A N 1
ATOM 1756 C CA . TRP A 1 225 ? 22.533 -18.321 10.874 1.00 68.56 225 TRP A CA 1
ATOM 1757 C C . TRP A 1 225 ? 23.473 -17.125 10.742 1.00 68.56 225 TRP A C 1
ATOM 1759 O O . TRP A 1 225 ? 23.703 -16.679 9.627 1.00 68.56 225 TRP A O 1
ATOM 1769 N N . PHE A 1 226 ? 23.997 -16.579 11.840 1.00 65.00 226 PHE A N 1
ATOM 1770 C CA . PHE A 1 226 ? 24.851 -15.391 11.812 1.00 65.00 226 PHE A CA 1
ATOM 1771 C C . PHE A 1 226 ? 26.327 -15.768 11.701 1.00 65.00 226 PHE A C 1
ATOM 1773 O O . PHE A 1 226 ? 26.876 -16.408 12.599 1.00 65.00 226 PHE A O 1
ATOM 1780 N N . ASP A 1 227 ? 26.988 -15.282 10.651 1.00 65.81 227 ASP A N 1
ATOM 1781 C CA . ASP A 1 227 ? 28.443 -15.315 10.566 1.00 65.81 227 ASP A CA 1
ATOM 1782 C C . ASP A 1 227 ? 29.012 -14.225 11.477 1.00 65.81 227 ASP A C 1
ATOM 1784 O O . ASP A 1 227 ? 28.987 -13.033 11.154 1.00 65.81 227 ASP A O 1
ATOM 1788 N N . VAL A 1 228 ? 29.517 -14.633 12.642 1.00 58.47 228 VAL A N 1
ATOM 1789 C CA . VAL A 1 228 ? 30.210 -13.730 13.565 1.00 58.47 228 VAL A CA 1
ATOM 1790 C C . VAL A 1 228 ? 31.505 -13.274 12.894 1.00 58.47 228 VAL A C 1
ATOM 1792 O O . VAL A 1 228 ? 32.500 -14.002 12.858 1.00 58.47 228 VAL A O 1
ATOM 1795 N N . GLN A 1 229 ? 31.486 -12.074 12.316 1.00 56.97 229 GLN A N 1
ATOM 1796 C CA . GLN A 1 229 ? 32.687 -11.477 11.748 1.00 56.97 229 GLN A CA 1
ATOM 1797 C C . GLN A 1 229 ? 33.675 -11.115 12.864 1.00 56.97 229 GLN A C 1
ATOM 1799 O O . GLN A 1 229 ? 33.287 -10.801 13.988 1.00 56.97 229 GLN A O 1
ATOM 1804 N N . LYS A 1 230 ? 34.976 -11.175 12.555 1.00 54.06 230 LYS A N 1
ATOM 1805 C CA . LYS A 1 230 ? 36.043 -10.851 13.518 1.00 54.06 230 LYS A CA 1
ATOM 1806 C C . LYS A 1 230 ? 36.104 -9.364 13.868 1.00 54.06 230 LYS A C 1
ATOM 1808 O O . LYS A 1 230 ? 36.655 -9.031 14.912 1.00 54.06 230 LYS A O 1
ATOM 1813 N N . GLU A 1 231 ? 35.565 -8.497 13.013 1.00 51.19 231 GLU A N 1
ATOM 1814 C CA . GLU A 1 231 ? 35.516 -7.057 13.249 1.00 51.19 231 GLU A CA 1
ATOM 1815 C C . GLU A 1 231 ? 34.075 -6.572 13.441 1.00 51.19 231 GLU A C 1
ATOM 1817 O O . GLU A 1 231 ? 33.174 -7.078 12.766 1.00 51.19 231 GLU A O 1
ATOM 1822 N N . PRO A 1 232 ? 33.838 -5.598 14.339 1.00 50.19 232 PRO A N 1
ATOM 1823 C CA . PRO A 1 232 ? 32.516 -5.018 14.527 1.00 50.19 232 PRO A CA 1
ATOM 1824 C C . PRO A 1 232 ? 32.060 -4.309 13.246 1.00 50.19 232 PRO A C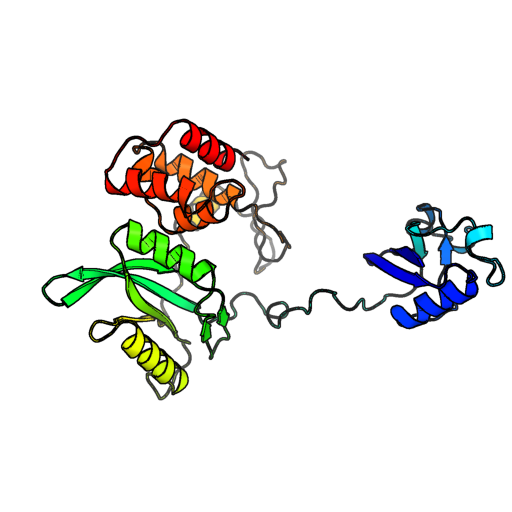 1
ATOM 1826 O O . PRO A 1 232 ? 32.651 -3.315 12.828 1.00 50.19 232 PRO A O 1
ATOM 1829 N N . SER A 1 233 ? 30.984 -4.798 12.635 1.00 48.91 233 SER A N 1
ATOM 1830 C CA . SER A 1 233 ? 30.324 -4.170 11.491 1.00 48.91 233 SER A CA 1
ATOM 1831 C C . SER A 1 233 ? 28.834 -3.989 11.782 1.00 48.91 233 SER A C 1
ATOM 1833 O O . SER A 1 233 ? 28.210 -4.803 12.459 1.00 48.91 233 SER A O 1
ATOM 1835 N N . GLY A 1 234 ? 28.227 -2.943 11.214 1.00 42.25 234 GLY A N 1
ATOM 1836 C CA . GLY A 1 234 ? 26.768 -2.761 11.224 1.00 42.25 234 GLY A CA 1
ATOM 1837 C C . GLY A 1 234 ? 26.017 -3.686 10.254 1.00 42.25 234 GLY A C 1
ATOM 1838 O O . GLY A 1 234 ? 24.832 -3.483 10.015 1.00 42.25 234 GLY A O 1
ATOM 1839 N N . VAL A 1 235 ? 26.703 -4.662 9.646 1.00 44.94 235 VAL A N 1
ATOM 1840 C CA . VAL A 1 235 ? 26.157 -5.569 8.628 1.00 44.94 235 VAL A CA 1
ATOM 1841 C C . VAL A 1 235 ? 26.605 -6.991 8.941 1.00 44.94 235 VAL A C 1
ATOM 1843 O O . VAL A 1 235 ? 27.801 -7.281 8.927 1.00 44.94 235 VAL A O 1
ATOM 1846 N N . SER A 1 236 ? 25.648 -7.886 9.179 1.00 50.31 236 SER A N 1
ATOM 1847 C CA . SER A 1 236 ? 25.902 -9.315 9.388 1.00 50.31 236 SER A CA 1
ATOM 1848 C C . SER A 1 236 ? 25.618 -10.106 8.113 1.00 50.31 236 SER A C 1
ATOM 1850 O O . SER A 1 236 ? 24.681 -9.805 7.377 1.00 50.31 236 SER A O 1
ATOM 1852 N N . THR A 1 237 ? 26.428 -11.129 7.845 1.00 57.81 237 THR A N 1
ATOM 1853 C CA . THR A 1 237 ? 26.139 -12.103 6.783 1.00 57.81 237 THR A CA 1
ATOM 1854 C C . THR A 1 237 ? 25.332 -13.244 7.387 1.00 57.81 237 THR A C 1
ATOM 1856 O O . THR A 1 237 ? 25.701 -13.761 8.442 1.00 57.81 237 THR A O 1
ATOM 1859 N N . LEU A 1 238 ? 24.211 -13.585 6.750 1.00 53.91 238 LEU A N 1
ATOM 1860 C CA . LEU A 1 238 ? 23.383 -14.714 7.149 1.00 53.91 238 LEU A CA 1
ATOM 1861 C C . LEU A 1 238 ? 23.678 -15.907 6.237 1.00 53.91 238 LEU A C 1
ATOM 1863 O O . LEU A 1 238 ? 23.508 -15.806 5.023 1.00 53.91 238 LEU A O 1
ATOM 1867 N N . THR A 1 239 ? 24.093 -17.025 6.825 1.00 60.31 239 THR A N 1
ATOM 1868 C CA . THR A 1 239 ? 24.423 -18.266 6.117 1.00 60.31 239 THR A CA 1
ATOM 1869 C C . THR A 1 239 ? 23.540 -19.382 6.653 1.00 60.31 239 THR A C 1
ATOM 1871 O O . THR A 1 239 ? 23.536 -19.641 7.851 1.00 60.31 239 THR A O 1
ATOM 1874 N N . ASN A 1 240 ? 22.781 -20.057 5.781 1.00 67.06 240 ASN A N 1
ATOM 1875 C CA . ASN A 1 240 ? 21.979 -21.209 6.190 1.00 67.06 240 ASN A CA 1
ATOM 1876 C C . ASN A 1 240 ? 22.919 -22.370 6.582 1.00 67.06 240 ASN A C 1
ATOM 1878 O O . ASN A 1 240 ? 23.580 -22.933 5.705 1.00 67.06 240 ASN A O 1
ATOM 1882 N N . PRO A 1 241 ? 22.961 -22.794 7.858 1.00 64.31 241 PRO A N 1
ATOM 1883 C CA . PRO A 1 241 ? 23.905 -23.817 8.300 1.00 64.31 241 PRO A CA 1
ATOM 1884 C C . PRO A 1 241 ? 23.569 -25.222 7.787 1.00 64.31 241 PRO A C 1
ATOM 1886 O O . PRO A 1 241 ? 24.427 -26.101 7.815 1.00 64.31 241 PRO A O 1
ATOM 1889 N N . LYS A 1 242 ? 22.340 -25.452 7.302 1.00 67.69 242 LYS A N 1
ATOM 1890 C CA . LYS A 1 242 ? 21.941 -26.728 6.685 1.00 67.69 242 LYS A CA 1
ATOM 1891 C C . LYS A 1 242 ? 22.321 -26.812 5.205 1.00 67.69 242 LYS A C 1
ATOM 1893 O O . LYS A 1 242 ? 22.485 -27.914 4.694 1.00 67.69 242 LYS A O 1
ATOM 1898 N N . GLU A 1 243 ? 22.493 -25.670 4.538 1.00 63.12 243 GLU A N 1
ATOM 1899 C CA . GLU A 1 243 ? 22.819 -25.579 3.107 1.00 63.12 243 GLU A CA 1
ATOM 1900 C C . GLU A 1 243 ? 23.899 -24.507 2.845 1.00 63.12 243 GLU A C 1
ATOM 1902 O O . GLU A 1 243 ? 23.669 -23.540 2.119 1.00 63.12 243 GLU A O 1
ATOM 1907 N N . PRO A 1 244 ? 25.109 -24.656 3.418 1.00 60.97 244 PRO A N 1
ATOM 1908 C CA . PRO A 1 244 ? 26.132 -23.602 3.434 1.00 60.97 244 PRO A CA 1
ATOM 1909 C C . PRO A 1 244 ? 26.714 -23.269 2.049 1.00 60.97 244 PRO A C 1
ATOM 1911 O O . PRO A 1 244 ? 27.351 -22.234 1.859 1.00 60.97 244 PRO A O 1
ATOM 1914 N N . THR A 1 245 ? 26.521 -24.144 1.062 1.00 54.69 245 THR A N 1
ATOM 1915 C CA . THR A 1 245 ? 26.931 -23.934 -0.334 1.00 54.69 245 THR A CA 1
ATOM 1916 C C . THR A 1 245 ? 25.901 -23.152 -1.147 1.00 54.69 245 THR A C 1
ATOM 1918 O O . THR A 1 245 ? 26.227 -22.653 -2.227 1.00 54.69 245 THR A O 1
ATOM 1921 N N . GLN A 1 246 ? 24.676 -23.009 -0.640 1.00 52.25 246 GLN A N 1
ATOM 1922 C CA . GLN A 1 246 ? 23.595 -22.313 -1.316 1.00 52.25 246 GLN A CA 1
ATOM 1923 C C . GLN A 1 246 ? 23.644 -20.827 -0.944 1.00 52.25 246 GLN A C 1
ATOM 1925 O O . GLN A 1 246 ? 23.119 -20.379 0.071 1.00 52.25 246 GLN A O 1
ATOM 1930 N N . LYS A 1 247 ? 24.311 -20.035 -1.786 1.00 49.00 247 LYS A N 1
ATOM 1931 C CA . LYS A 1 247 ? 24.353 -18.572 -1.659 1.00 49.00 247 LYS A CA 1
ATOM 1932 C C . LYS A 1 247 ? 23.067 -17.962 -2.216 1.00 49.00 247 LYS A C 1
ATOM 1934 O O . LYS A 1 247 ? 23.108 -17.250 -3.217 1.00 49.00 247 LYS A O 1
ATOM 1939 N N . GLN A 1 248 ? 21.921 -18.284 -1.621 1.00 44.69 248 GLN A N 1
ATOM 1940 C CA . GLN A 1 248 ? 20.711 -17.517 -1.902 1.00 44.69 248 GLN A CA 1
ATOM 1941 C C . GLN A 1 248 ? 20.846 -16.134 -1.246 1.00 44.69 248 GLN A C 1
ATOM 1943 O O . GLN A 1 248 ? 21.381 -16.037 -0.137 1.00 44.69 248 GLN A O 1
ATOM 1948 N N . PRO A 1 249 ? 20.432 -15.050 -1.921 1.00 42.59 249 PRO A N 1
ATOM 1949 C CA . PRO A 1 249 ? 20.460 -13.726 -1.329 1.00 42.59 249 PRO A CA 1
ATOM 1950 C C . PRO A 1 249 ? 19.476 -13.687 -0.159 1.00 42.59 249 PRO A C 1
ATOM 1952 O O . PRO A 1 249 ? 18.267 -13.606 -0.339 1.00 42.59 249 PRO A O 1
ATOM 1955 N N . VAL A 1 250 ? 20.004 -13.729 1.060 1.00 41.59 250 VAL A N 1
ATOM 1956 C CA . VAL A 1 250 ? 19.276 -13.227 2.222 1.00 41.59 250 VAL A CA 1
ATOM 1957 C C . VAL A 1 250 ? 19.175 -11.716 2.043 1.00 41.59 250 VAL A C 1
ATOM 1959 O O . VAL A 1 250 ? 20.170 -11.106 1.656 1.00 41.59 250 VAL A O 1
ATOM 1962 N N . ILE A 1 251 ? 17.996 -11.120 2.250 1.00 39.62 251 ILE A N 1
ATOM 1963 C CA . ILE A 1 251 ? 17.771 -9.675 2.076 1.00 39.62 251 ILE A CA 1
ATOM 1964 C C . ILE A 1 251 ? 18.862 -8.916 2.841 1.00 39.62 251 ILE A C 1
ATOM 1966 O O . ILE A 1 251 ? 18.896 -8.910 4.071 1.00 39.62 251 ILE A O 1
ATOM 1970 N N . VAL A 1 252 ? 19.794 -8.318 2.097 1.00 31.41 252 VAL A N 1
ATOM 1971 C CA . VAL A 1 252 ? 20.893 -7.531 2.651 1.00 31.41 252 VAL A CA 1
ATOM 1972 C C . VAL A 1 252 ? 20.449 -6.082 2.602 1.00 31.41 252 VAL A C 1
ATOM 1974 O O . VAL A 1 252 ? 20.258 -5.536 1.515 1.00 31.41 252 VAL A O 1
ATOM 1977 N N . ALA A 1 253 ? 20.324 -5.439 3.762 1.00 35.41 253 ALA A N 1
ATOM 1978 C CA . ALA A 1 253 ? 20.226 -3.987 3.811 1.00 35.41 253 ALA A CA 1
ATOM 1979 C C . ALA A 1 253 ? 21.427 -3.389 3.051 1.00 35.41 253 ALA A C 1
ATOM 1981 O O . ALA A 1 253 ? 22.576 -3.564 3.457 1.00 35.41 253 ALA A O 1
ATOM 1982 N N . GLY A 1 254 ? 21.166 -2.747 1.910 1.00 37.66 254 GLY A N 1
ATOM 1983 C CA . GLY A 1 254 ? 22.194 -2.124 1.070 1.00 37.66 254 GLY A CA 1
ATOM 1984 C C . GLY A 1 254 ? 22.611 -2.892 -0.191 1.00 37.66 254 GLY A C 1
ATOM 1985 O O . GLY A 1 254 ? 23.512 -2.430 -0.889 1.00 37.66 254 GLY A O 1
ATOM 1986 N N . LYS A 1 255 ? 21.967 -4.015 -0.540 1.00 31.06 255 LYS A N 1
ATOM 1987 C CA . LYS A 1 255 ? 21.955 -4.485 -1.935 1.00 31.06 255 LYS A CA 1
ATOM 1988 C C . LYS A 1 255 ? 20.583 -4.230 -2.530 1.00 31.06 255 LYS A C 1
ATOM 1990 O O . LYS A 1 255 ? 19.591 -4.747 -2.035 1.00 31.06 255 LYS A O 1
ATOM 1995 N N . ASP A 1 256 ? 20.574 -3.440 -3.595 1.00 31.47 256 ASP A N 1
ATOM 1996 C CA . ASP A 1 256 ? 19.437 -3.231 -4.481 1.00 31.47 256 ASP A CA 1
ATOM 1997 C C . ASP A 1 256 ? 18.860 -4.585 -4.928 1.00 31.47 256 ASP A C 1
ATOM 1999 O O . ASP A 1 256 ? 19.340 -5.206 -5.876 1.00 31.47 256 ASP A O 1
ATOM 2003 N N . VAL A 1 257 ? 17.814 -5.038 -4.245 1.00 35.19 257 VAL A N 1
ATOM 2004 C CA . VAL A 1 257 ? 16.781 -5.873 -4.848 1.00 35.19 257 VAL A CA 1
ATOM 2005 C C . VAL A 1 257 ? 15.669 -4.883 -5.167 1.00 35.19 257 VAL A C 1
ATOM 2007 O O . VAL A 1 257 ? 14.805 -4.614 -4.341 1.00 35.19 257 VAL A O 1
ATOM 2010 N N . LYS A 1 258 ? 15.799 -4.209 -6.318 1.00 39.97 258 LYS A N 1
ATOM 2011 C CA . LYS A 1 258 ? 14.903 -3.109 -6.730 1.00 39.97 258 LYS A CA 1
ATOM 2012 C C . LYS A 1 258 ? 13.465 -3.561 -6.967 1.00 39.97 258 LYS A C 1
ATOM 2014 O O . LYS A 1 258 ? 12.581 -2.722 -7.066 1.00 39.97 258 LYS A O 1
ATOM 2019 N N . GLU A 1 259 ? 13.253 -4.866 -7.047 1.00 35.53 259 GLU A N 1
ATOM 2020 C CA . GLU A 1 259 ? 11.961 -5.506 -7.210 1.00 35.53 259 GLU A CA 1
ATOM 2021 C C . GLU A 1 259 ? 11.971 -6.741 -6.313 1.00 35.53 259 GLU A C 1
ATOM 2023 O O . GLU A 1 259 ? 12.699 -7.703 -6.565 1.00 35.53 259 GLU A O 1
ATOM 2028 N N . VAL A 1 260 ? 11.218 -6.681 -5.219 1.00 34.47 260 VAL A N 1
ATOM 2029 C CA . VAL A 1 260 ? 10.728 -7.897 -4.577 1.00 34.47 260 VAL A CA 1
ATOM 2030 C C . VAL A 1 260 ? 9.433 -8.212 -5.301 1.00 34.47 260 VAL A C 1
ATOM 2032 O O . VAL A 1 260 ? 8.583 -7.330 -5.423 1.00 34.47 260 VAL A O 1
ATOM 2035 N N . ASP A 1 261 ? 9.309 -9.428 -5.820 1.00 41.69 261 ASP A N 1
ATOM 2036 C CA . ASP A 1 261 ? 8.023 -9.876 -6.329 1.00 41.69 261 ASP A CA 1
ATOM 2037 C C . ASP A 1 261 ? 7.022 -9.825 -5.171 1.00 41.69 261 ASP A C 1
ATOM 2039 O O . ASP A 1 261 ? 7.248 -10.448 -4.134 1.00 41.69 261 ASP A O 1
ATOM 2043 N N . ASN A 1 262 ? 5.956 -9.037 -5.296 1.00 43.00 262 ASN A N 1
ATOM 2044 C CA . ASN A 1 262 ? 4.965 -8.935 -4.228 1.00 43.00 262 ASN A CA 1
ATOM 2045 C C . ASN A 1 262 ? 4.254 -10.282 -4.006 1.00 43.00 262 ASN A C 1
ATOM 2047 O O . ASN A 1 262 ? 3.819 -10.545 -2.879 1.00 43.00 262 ASN A O 1
ATOM 2051 N N . ASP A 1 263 ? 4.236 -11.164 -5.016 1.00 48.06 263 ASP A N 1
ATOM 2052 C CA . ASP A 1 263 ? 3.767 -12.548 -4.893 1.00 48.06 263 ASP A CA 1
ATOM 2053 C C . ASP A 1 263 ? 4.558 -13.308 -3.817 1.00 48.06 263 ASP A C 1
ATOM 2055 O O . ASP A 1 263 ? 3.986 -14.105 -3.071 1.00 48.06 263 ASP A O 1
ATOM 2059 N N . TYR A 1 264 ? 5.834 -12.958 -3.593 1.00 46.34 264 TYR A N 1
ATOM 2060 C CA . TYR A 1 264 ? 6.673 -13.537 -2.538 1.00 46.34 264 TYR A CA 1
ATOM 2061 C C . TYR A 1 264 ? 6.076 -13.381 -1.129 1.00 46.34 264 TYR A C 1
ATOM 2063 O O . TYR A 1 264 ? 6.347 -14.205 -0.255 1.00 46.34 264 TYR A O 1
ATOM 2071 N N . PHE A 1 265 ? 5.261 -12.349 -0.879 1.00 55.41 265 PHE A N 1
ATOM 2072 C CA . PHE A 1 265 ? 4.572 -12.155 0.404 1.00 55.41 265 PHE A CA 1
ATOM 2073 C C . PHE A 1 265 ? 3.195 -12.830 0.459 1.00 55.41 265 PHE A C 1
ATOM 2075 O O . PHE A 1 265 ? 2.700 -13.114 1.555 1.00 55.41 265 PHE A O 1
ATOM 2082 N N . LEU A 1 266 ? 2.606 -13.151 -0.695 1.00 62.62 266 LEU A N 1
ATOM 2083 C CA . LEU A 1 266 ? 1.343 -13.878 -0.793 1.00 62.62 266 LEU A CA 1
ATOM 2084 C C . LEU A 1 266 ? 1.521 -15.357 -0.415 1.00 62.62 266 LEU A C 1
ATOM 2086 O O . LEU A 1 266 ? 0.704 -15.913 0.328 1.00 62.62 266 LEU A O 1
ATOM 2090 N N . ILE A 1 267 ? 2.629 -15.978 -0.841 1.00 61.00 267 ILE A N 1
ATOM 2091 C CA . ILE A 1 267 ? 2.910 -17.405 -0.595 1.00 61.00 267 ILE A CA 1
ATOM 2092 C C . ILE A 1 267 ? 2.944 -17.748 0.907 1.00 61.00 267 ILE A C 1
ATOM 2094 O O . ILE A 1 267 ? 2.254 -18.686 1.329 1.00 61.00 267 ILE A O 1
ATOM 2098 N N . PRO A 1 268 ? 3.704 -17.033 1.767 1.00 59.84 268 PRO A N 1
ATOM 2099 C CA . PRO A 1 268 ? 3.735 -17.317 3.198 1.00 59.84 268 PRO A CA 1
ATOM 2100 C C . PRO A 1 268 ? 2.369 -17.111 3.856 1.00 59.84 268 PRO A C 1
ATOM 2102 O O . PRO A 1 268 ? 1.975 -17.923 4.695 1.00 59.84 268 PRO A O 1
ATOM 2105 N N . TYR A 1 269 ? 1.628 -16.076 3.449 1.00 70.56 269 TYR A N 1
ATOM 2106 C CA . TYR A 1 269 ? 0.318 -15.743 4.004 1.00 70.56 269 TYR A CA 1
ATOM 2107 C C . TYR A 1 269 ? -0.731 -16.832 3.714 1.00 70.56 269 TYR A C 1
ATOM 2109 O O . TYR A 1 269 ? -1.393 -17.341 4.630 1.00 70.56 269 TYR A O 1
ATOM 2117 N N . MET A 1 270 ? -0.842 -17.263 2.452 1.00 70.75 270 MET A N 1
ATOM 2118 C CA . MET A 1 270 ? -1.791 -18.306 2.041 1.00 70.75 270 MET A CA 1
ATOM 2119 C C . MET A 1 270 ? -1.428 -19.675 2.633 1.00 70.75 270 MET A C 1
ATOM 2121 O O . MET A 1 270 ? -2.307 -20.427 3.062 1.00 70.75 270 MET A O 1
ATOM 2125 N N . ARG A 1 271 ? -0.129 -19.986 2.767 1.00 68.12 271 ARG A N 1
ATOM 2126 C CA . ARG A 1 271 ? 0.334 -21.218 3.432 1.00 68.12 271 ARG A CA 1
ATOM 2127 C C . ARG A 1 271 ? 0.041 -21.223 4.929 1.00 68.12 271 ARG A C 1
ATOM 2129 O O . ARG A 1 271 ? -0.436 -22.233 5.452 1.00 68.12 271 ARG A O 1
ATOM 2136 N N . GLN A 1 272 ? 0.282 -20.112 5.624 1.00 67.25 272 GLN A N 1
ATOM 2137 C CA . GLN A 1 272 ? 0.046 -20.003 7.067 1.00 67.25 272 GLN A CA 1
ATOM 2138 C C . GLN A 1 272 ? -1.448 -20.071 7.424 1.00 67.25 272 GLN A C 1
ATOM 2140 O O . GLN A 1 272 ? -1.806 -20.514 8.515 1.00 67.25 272 GLN A O 1
ATOM 2145 N N . SER A 1 273 ? -2.324 -19.681 6.496 1.00 70.88 273 SER A N 1
ATOM 2146 C CA . SER A 1 273 ? -3.781 -19.704 6.658 1.00 70.88 273 SER A CA 1
ATOM 2147 C C . SER A 1 273 ? -4.467 -20.935 6.041 1.00 70.88 273 SER A C 1
ATOM 2149 O O . SER A 1 273 ? -5.694 -21.032 6.074 1.00 70.88 273 SER A O 1
ATOM 2151 N N . SER A 1 274 ? -3.698 -21.916 5.552 1.00 76.06 274 SER A N 1
ATOM 2152 C CA . SER A 1 274 ? -4.192 -23.126 4.868 1.00 76.06 274 SER A CA 1
ATOM 2153 C C . SER A 1 274 ? -5.178 -23.986 5.674 1.00 76.06 274 SER A C 1
ATOM 2155 O O . SER A 1 274 ? -5.952 -24.744 5.095 1.00 76.06 274 SER A O 1
ATOM 2157 N N . SER A 1 275 ? -5.204 -23.858 7.002 1.00 81.88 275 SER A N 1
ATOM 2158 C CA . SER A 1 275 ? -6.163 -24.550 7.874 1.00 81.88 275 SER A CA 1
ATOM 2159 C C . SER A 1 275 ? -7.547 -23.889 7.933 1.00 81.88 275 SER A C 1
ATOM 2161 O O . SER A 1 275 ? -8.497 -24.505 8.414 1.00 81.88 275 SER A O 1
ATOM 2163 N N . LYS A 1 276 ? -7.686 -22.646 7.455 1.00 86.81 276 LYS A N 1
ATOM 2164 C CA . LYS A 1 276 ? -8.945 -21.887 7.465 1.00 86.81 276 LYS A CA 1
ATOM 2165 C C . LYS A 1 276 ? -9.755 -22.121 6.180 1.00 86.81 276 LYS A C 1
ATOM 2167 O O . LYS A 1 276 ? -9.160 -22.428 5.141 1.00 86.81 276 LYS A O 1
ATOM 2172 N N . PRO A 1 277 ? -11.088 -21.931 6.199 1.00 88.94 277 PRO A N 1
ATOM 2173 C CA . PRO A 1 277 ? -11.894 -21.832 4.981 1.00 88.94 277 PRO A CA 1
ATOM 2174 C C . PRO A 1 277 ? -11.366 -20.738 4.047 1.00 88.94 277 PRO A C 1
ATOM 2176 O O . PRO A 1 277 ? -10.906 -19.702 4.523 1.00 88.94 277 PRO A O 1
ATOM 2179 N N . TYR A 1 278 ? -11.458 -20.941 2.730 1.00 88.62 278 TYR A N 1
ATOM 2180 C CA . TYR A 1 278 ? -10.826 -20.054 1.743 1.00 88.62 278 TYR A CA 1
ATOM 2181 C C . TYR A 1 278 ? -11.282 -18.591 1.864 1.00 88.62 278 TYR A C 1
ATOM 2183 O O . TYR A 1 278 ? -10.447 -17.695 1.906 1.00 88.62 278 TYR A O 1
ATOM 2191 N N . TRP A 1 279 ? -12.586 -18.345 2.051 1.00 91.31 279 TRP A N 1
ATOM 2192 C CA . TRP A 1 279 ? -13.118 -16.993 2.279 1.00 91.31 279 TRP A CA 1
ATOM 2193 C C . TRP A 1 279 ? -12.461 -16.298 3.481 1.00 91.31 279 TRP A C 1
ATOM 2195 O O . TRP A 1 279 ? -12.241 -15.095 3.453 1.00 91.31 279 TRP A O 1
ATOM 2205 N N . GLN A 1 280 ? -12.098 -17.045 4.528 1.00 89.75 280 GLN A N 1
ATOM 2206 C CA . GLN A 1 280 ? -11.466 -16.485 5.721 1.00 89.75 280 GLN A CA 1
ATOM 2207 C C . GLN A 1 280 ? -9.984 -16.171 5.487 1.00 89.75 280 GLN A C 1
ATOM 2209 O O . GLN A 1 280 ? -9.426 -15.326 6.180 1.00 89.75 280 GLN A O 1
ATOM 2214 N N . ARG A 1 281 ? -9.342 -16.844 4.526 1.00 89.25 281 ARG A N 1
ATOM 2215 C CA . ARG A 1 281 ? -7.989 -16.493 4.075 1.00 89.25 281 ARG A CA 1
ATOM 2216 C C . ARG A 1 281 ? -8.010 -15.185 3.293 1.00 89.25 281 ARG A C 1
ATOM 2218 O O . ARG A 1 281 ? -7.117 -14.378 3.457 1.00 89.25 281 ARG A O 1
ATOM 2225 N N . LEU A 1 282 ? -9.057 -14.955 2.500 1.00 89.38 282 LEU A N 1
ATOM 2226 C CA . LEU A 1 282 ? -9.223 -13.718 1.729 1.00 89.38 282 LEU A CA 1
ATOM 2227 C C . LEU A 1 282 ? -9.715 -12.525 2.561 1.00 89.38 282 LEU A C 1
ATOM 2229 O O . LEU A 1 282 ? -9.720 -11.405 2.062 1.00 89.38 282 LEU A O 1
ATOM 2233 N N . ALA A 1 283 ? -10.139 -12.746 3.809 1.00 89.81 283 ALA A N 1
ATOM 2234 C CA . ALA A 1 283 ? -10.660 -11.717 4.708 1.00 89.81 283 ALA A CA 1
ATOM 2235 C C . ALA A 1 283 ? -9.544 -10.830 5.303 1.00 89.81 283 ALA A C 1
ATOM 2237 O O . ALA A 1 283 ? -9.457 -10.653 6.517 1.00 89.81 283 ALA A O 1
ATOM 2238 N N . ASP A 1 284 ? -8.690 -10.290 4.436 1.00 89.50 284 ASP A N 1
ATOM 2239 C CA . ASP A 1 284 ? -7.621 -9.349 4.750 1.00 89.50 284 ASP A CA 1
ATOM 2240 C C . ASP A 1 284 ? -7.704 -8.158 3.798 1.00 89.50 284 ASP A C 1
ATOM 2242 O O . ASP A 1 284 ? -7.741 -8.303 2.574 1.00 89.50 284 ASP A O 1
ATOM 2246 N N . PHE A 1 285 ? -7.781 -6.963 4.379 1.00 88.12 285 PHE A N 1
ATOM 2247 C CA . PHE A 1 285 ? -8.019 -5.733 3.637 1.00 88.12 285 PHE A CA 1
ATOM 2248 C C . PHE A 1 285 ? -6.909 -5.443 2.618 1.00 88.12 285 PHE A C 1
ATOM 2250 O O . PHE A 1 285 ? -7.187 -5.056 1.483 1.00 88.12 285 PHE A O 1
ATOM 2257 N N . HIS A 1 286 ? -5.650 -5.673 2.992 1.00 85.56 286 HIS A N 1
ATOM 2258 C CA . HIS A 1 286 ? -4.508 -5.392 2.126 1.00 85.56 286 HIS A CA 1
ATOM 2259 C C . HIS A 1 286 ? -4.331 -6.457 1.051 1.00 85.56 286 HIS A C 1
ATOM 2261 O O . HIS A 1 286 ? -3.943 -6.126 -0.068 1.00 85.56 286 HIS A O 1
ATOM 2267 N N . LEU A 1 287 ? -4.681 -7.710 1.348 1.00 87.31 287 LEU A N 1
ATOM 2268 C CA . LEU A 1 287 ? -4.769 -8.755 0.333 1.00 87.31 287 LEU A CA 1
ATOM 2269 C C . LEU A 1 287 ? -5.825 -8.414 -0.727 1.00 87.31 287 LEU A C 1
ATOM 2271 O O . LEU A 1 287 ? -5.560 -8.533 -1.917 1.00 87.31 287 LEU A O 1
ATOM 2275 N N . LEU A 1 288 ? -7.004 -7.940 -0.327 1.00 89.38 288 LEU A N 1
ATOM 2276 C CA . LEU A 1 288 ? -8.047 -7.536 -1.276 1.00 89.38 288 LEU A CA 1
ATOM 2277 C C . LEU A 1 288 ? -7.614 -6.334 -2.125 1.00 89.38 288 LEU A C 1
ATOM 2279 O O . LEU A 1 288 ? -7.838 -6.325 -3.335 1.00 89.38 288 LEU A O 1
ATOM 2283 N N . MET A 1 289 ? -6.930 -5.362 -1.515 1.00 88.62 289 MET A N 1
ATOM 2284 C CA . MET A 1 289 ? -6.301 -4.249 -2.235 1.00 88.62 289 MET A CA 1
ATOM 2285 C C . MET A 1 289 ? -5.245 -4.730 -3.236 1.00 88.62 289 MET A C 1
ATOM 2287 O O . MET A 1 289 ? -5.156 -4.200 -4.342 1.00 88.62 289 MET A O 1
ATOM 2291 N N . TYR A 1 290 ? -4.454 -5.736 -2.859 1.00 86.06 290 TYR A N 1
ATOM 2292 C CA . TYR A 1 290 ? -3.466 -6.358 -3.732 1.00 86.06 290 TYR A CA 1
ATOM 2293 C C . TYR A 1 290 ? -4.123 -7.062 -4.919 1.00 86.06 290 TYR A C 1
ATOM 2295 O O . TYR A 1 290 ? -3.748 -6.806 -6.061 1.00 86.06 290 TYR A O 1
ATOM 2303 N N . LEU A 1 291 ? -5.132 -7.899 -4.664 1.00 87.19 291 LEU A N 1
ATOM 2304 C CA . LEU A 1 291 ? -5.868 -8.629 -5.696 1.00 87.19 291 LEU A CA 1
ATOM 2305 C C . LEU A 1 291 ? -6.555 -7.675 -6.680 1.00 87.19 291 LEU A C 1
ATOM 2307 O O . LEU A 1 291 ? -6.487 -7.903 -7.880 1.00 87.19 291 LEU A O 1
ATOM 2311 N N . ALA A 1 292 ? -7.115 -6.561 -6.201 1.00 87.12 292 ALA A N 1
ATOM 2312 C CA . ALA A 1 292 ? -7.725 -5.529 -7.046 1.00 87.12 292 ALA A CA 1
ATOM 2313 C C . ALA A 1 292 ? -6.738 -4.789 -7.968 1.00 87.12 292 ALA A C 1
ATOM 2315 O O . ALA A 1 292 ? -7.162 -4.046 -8.856 1.00 87.12 292 ALA A O 1
ATOM 2316 N N . LYS A 1 293 ? -5.426 -4.944 -7.749 1.00 84.88 293 LYS A N 1
ATOM 2317 C CA . LYS A 1 293 ? -4.374 -4.421 -8.631 1.00 84.88 293 LYS A CA 1
ATOM 2318 C C . LYS A 1 293 ? -3.885 -5.459 -9.644 1.00 84.88 293 LYS A C 1
ATOM 2320 O O . LYS A 1 293 ? -3.148 -5.089 -10.558 1.00 84.88 293 LYS A O 1
ATOM 2325 N N . GLN A 1 294 ? -4.260 -6.731 -9.494 1.00 83.62 294 GLN A N 1
ATOM 2326 C CA . GLN A 1 294 ? -3.743 -7.795 -10.345 1.00 83.62 294 GLN A CA 1
ATOM 2327 C C . GLN A 1 294 ? -4.368 -7.771 -11.742 1.00 83.62 294 GLN A C 1
ATOM 2329 O O . GLN A 1 294 ? -5.580 -7.577 -11.883 1.00 83.62 294 GLN A O 1
ATOM 2334 N N . PRO A 1 295 ? -3.572 -8.006 -12.800 1.00 78.06 295 PRO A N 1
ATOM 2335 C CA . PRO A 1 295 ? -4.105 -8.133 -14.146 1.00 78.06 295 PRO A CA 1
ATOM 2336 C C . PRO A 1 295 ? -5.129 -9.273 -14.217 1.00 78.06 295 PRO A C 1
ATOM 2338 O O . PRO A 1 295 ? -4.803 -10.425 -13.947 1.00 78.06 295 PRO A O 1
ATOM 2341 N N . GLY A 1 296 ? -6.363 -8.957 -14.615 1.00 79.12 296 GLY A N 1
ATOM 2342 C CA . GLY A 1 296 ? -7.434 -9.949 -14.768 1.00 79.12 296 GLY A CA 1
ATOM 2343 C C . GLY A 1 296 ? -8.321 -10.161 -13.538 1.00 79.12 296 GLY A C 1
ATOM 2344 O O . GLY A 1 296 ? -9.186 -11.027 -13.600 1.00 79.12 296 GLY A O 1
ATOM 2345 N N . LEU A 1 297 ? -8.139 -9.381 -12.465 1.00 85.12 297 LEU A N 1
ATOM 2346 C CA . LEU A 1 297 ? -9.078 -9.298 -11.342 1.00 85.12 297 LEU A CA 1
ATOM 2347 C C . LEU A 1 297 ? -9.626 -7.869 -11.239 1.00 85.12 297 LEU A C 1
ATOM 2349 O O . LEU A 1 297 ? -9.078 -7.013 -10.546 1.00 85.12 297 LEU A O 1
ATOM 2353 N N . ASP A 1 298 ? -10.707 -7.601 -11.965 1.00 87.81 298 ASP A N 1
ATOM 2354 C CA . ASP A 1 298 ? -11.409 -6.323 -11.929 1.00 87.81 298 ASP A CA 1
ATOM 2355 C C . ASP A 1 298 ? -12.115 -6.104 -10.581 1.00 87.81 298 ASP A C 1
ATOM 2357 O O . ASP A 1 298 ? -12.698 -7.015 -9.987 1.00 87.81 298 ASP A O 1
ATOM 2361 N N . LEU A 1 299 ? -12.106 -4.857 -10.105 1.00 87.62 299 LEU A N 1
ATOM 2362 C CA . LEU A 1 299 ? -12.685 -4.499 -8.810 1.00 87.62 299 LEU A CA 1
ATOM 2363 C C . LEU A 1 299 ? -14.194 -4.783 -8.737 1.00 87.62 299 LEU A C 1
ATOM 2365 O O . LEU A 1 299 ? -14.687 -5.257 -7.713 1.00 87.62 299 LEU A O 1
ATOM 2369 N N . VAL A 1 300 ? -14.929 -4.472 -9.807 1.00 87.25 300 VAL A N 1
ATOM 2370 C CA . VAL A 1 300 ? -16.398 -4.488 -9.824 1.00 87.25 300 VAL A CA 1
ATOM 2371 C C . VAL A 1 300 ? -16.938 -5.881 -10.125 1.00 87.25 300 VAL A C 1
ATOM 2373 O O . VAL A 1 300 ? -17.985 -6.250 -9.598 1.00 87.25 300 VAL A O 1
ATOM 2376 N N . ASN A 1 301 ? -16.247 -6.650 -10.964 1.00 87.19 301 ASN A N 1
ATOM 2377 C CA . ASN A 1 301 ? -16.731 -7.952 -11.421 1.00 87.19 301 ASN A CA 1
ATOM 2378 C C . ASN A 1 301 ? -16.114 -9.126 -10.656 1.00 87.19 301 ASN A C 1
ATOM 2380 O O . ASN A 1 301 ? -16.829 -10.073 -10.335 1.00 87.19 301 ASN A O 1
ATOM 2384 N N . ASP A 1 302 ? -14.821 -9.058 -10.337 1.00 91.38 302 ASP A N 1
ATOM 2385 C CA . ASP A 1 302 ? -14.085 -10.191 -9.774 1.00 91.38 302 ASP A CA 1
ATOM 2386 C C . ASP A 1 302 ? -13.920 -10.036 -8.259 1.00 91.38 302 ASP A C 1
ATOM 2388 O O . ASP A 1 302 ? -14.406 -10.857 -7.477 1.00 91.38 302 ASP A O 1
ATOM 2392 N N . VAL A 1 303 ? -13.311 -8.932 -7.811 1.00 91.69 303 VAL A N 1
ATOM 2393 C CA . VAL A 1 303 ? -13.081 -8.683 -6.377 1.00 91.69 303 VAL A CA 1
ATOM 2394 C C . VAL A 1 303 ? -14.401 -8.518 -5.623 1.00 91.69 303 VAL A C 1
ATOM 2396 O O . VAL A 1 303 ? -14.525 -9.013 -4.504 1.00 91.69 303 VAL A O 1
ATOM 2399 N N . ALA A 1 304 ? -15.426 -7.920 -6.238 1.00 92.62 304 ALA A N 1
ATOM 2400 C CA . ALA A 1 304 ? -16.770 -7.843 -5.660 1.00 92.62 304 ALA A CA 1
ATOM 2401 C C . ALA A 1 304 ? -17.361 -9.224 -5.322 1.00 92.62 304 ALA A C 1
ATOM 2403 O O . ALA A 1 304 ? -18.000 -9.381 -4.282 1.00 92.62 304 ALA A O 1
ATOM 2404 N N . VAL A 1 305 ? -17.100 -10.251 -6.139 1.00 93.62 305 VAL A N 1
ATOM 2405 C CA . VAL A 1 305 ? -17.543 -11.624 -5.846 1.00 93.62 305 VAL A CA 1
ATOM 2406 C C . VAL A 1 305 ? -16.812 -12.180 -4.625 1.00 93.62 305 VAL A C 1
ATOM 2408 O O . VAL A 1 305 ? -17.433 -12.822 -3.776 1.00 93.62 305 VAL A O 1
ATOM 2411 N N . LEU A 1 306 ? -15.510 -11.904 -4.495 1.00 93.88 306 LEU A N 1
ATOM 2412 C CA . LEU A 1 306 ? -14.729 -12.299 -3.318 1.00 93.88 306 LEU A CA 1
ATOM 2413 C C . LEU A 1 306 ? -15.249 -11.613 -2.049 1.00 93.88 306 LEU A C 1
ATOM 2415 O O . LEU A 1 306 ? -15.411 -12.267 -1.020 1.00 93.88 306 LEU A O 1
ATOM 2419 N N . LEU A 1 307 ? -15.570 -10.321 -2.139 1.00 93.94 307 LEU A N 1
ATOM 2420 C CA . LEU A 1 307 ? -16.135 -9.525 -1.048 1.00 93.94 307 LEU A CA 1
ATOM 2421 C C . LEU A 1 307 ? -17.485 -10.082 -0.578 1.00 93.94 307 LEU A C 1
ATOM 2423 O O . LEU A 1 307 ? -17.684 -10.265 0.623 1.00 93.94 307 LEU A O 1
ATOM 2427 N N . GLU A 1 308 ? -18.379 -10.438 -1.502 1.00 93.94 308 GLU A N 1
ATOM 2428 C CA . GLU A 1 308 ? -19.657 -11.084 -1.174 1.00 93.94 308 GLU A CA 1
ATOM 2429 C C . GLU A 1 308 ? -19.451 -12.457 -0.515 1.00 93.94 308 GLU A C 1
ATOM 2431 O O . GLU A 1 308 ? -20.116 -12.788 0.472 1.00 93.94 308 GLU A O 1
ATOM 2436 N N . CYS A 1 309 ? -18.471 -13.238 -0.983 1.00 93.94 309 CYS A N 1
ATOM 2437 C CA . CYS A 1 309 ? -18.122 -14.511 -0.352 1.00 93.94 309 CYS A CA 1
ATOM 2438 C C . CYS A 1 309 ? -17.616 -14.320 1.085 1.00 93.94 309 CYS A C 1
ATOM 2440 O O . CYS A 1 309 ? -18.003 -15.080 1.972 1.00 93.94 309 CYS A O 1
ATOM 2442 N N . ILE A 1 310 ? -16.790 -13.301 1.338 1.00 94.12 310 ILE A N 1
ATOM 2443 C CA . ILE A 1 310 ? -16.289 -12.964 2.679 1.00 94.12 310 ILE A CA 1
ATOM 2444 C C . ILE A 1 310 ? -17.444 -12.527 3.583 1.00 94.12 310 ILE A C 1
ATOM 2446 O O . ILE A 1 310 ? -17.603 -13.053 4.687 1.00 94.12 310 ILE A O 1
ATOM 2450 N N . LYS A 1 311 ? -18.292 -11.618 3.094 1.00 92.00 311 LYS A N 1
ATOM 2451 C CA . LYS A 1 311 ? -19.437 -11.065 3.825 1.00 92.00 311 LYS A CA 1
ATOM 2452 C C . LYS A 1 311 ? -20.436 -12.141 4.244 1.00 92.00 311 LYS A C 1
ATOM 2454 O O . LYS A 1 311 ? -20.901 -12.151 5.383 1.00 92.00 311 LYS A O 1
ATOM 2459 N N . HIS A 1 312 ? -20.726 -13.080 3.348 1.00 93.50 312 HIS A N 1
ATOM 2460 C CA . HIS A 1 312 ? -21.667 -14.173 3.593 1.00 93.50 312 HIS A CA 1
ATOM 2461 C C . HIS A 1 312 ? -21.011 -15.456 4.115 1.00 93.50 312 HIS A C 1
ATOM 2463 O O . HIS A 1 312 ? -21.711 -16.444 4.343 1.00 93.50 312 HIS A O 1
ATOM 2469 N N . LYS A 1 313 ? -19.688 -15.452 4.336 1.00 93.81 313 LYS A N 1
ATOM 2470 C CA . LYS A 1 313 ? -18.898 -16.629 4.740 1.00 93.81 313 LYS A CA 1
ATOM 2471 C C . LYS A 1 313 ? -19.141 -17.833 3.816 1.00 93.81 313 LYS A C 1
ATOM 2473 O O . LYS A 1 313 ? -19.224 -18.978 4.266 1.00 93.81 313 LYS A O 1
ATOM 2478 N N . ALA A 1 314 ? -19.310 -17.551 2.527 1.00 93.62 314 ALA A N 1
ATOM 2479 C CA . ALA A 1 314 ? -19.684 -18.510 1.500 1.00 93.62 314 ALA A CA 1
ATOM 2480 C C . ALA A 1 314 ? -18.456 -19.190 0.876 1.00 93.62 314 ALA A C 1
ATOM 2482 O O . ALA A 1 314 ? -17.307 -18.800 1.091 1.00 93.62 314 ALA A O 1
ATOM 2483 N N . SER A 1 315 ? -18.702 -20.243 0.098 1.00 93.25 315 SER A N 1
ATOM 2484 C CA . SER A 1 315 ? -17.653 -20.887 -0.693 1.00 93.25 315 SER A CA 1
ATOM 2485 C C . SER A 1 315 ? -17.216 -19.964 -1.833 1.00 93.25 315 SER A C 1
ATOM 2487 O O . SER A 1 315 ? -18.059 -19.416 -2.540 1.00 93.25 315 SER A O 1
ATOM 2489 N N . VAL A 1 316 ? -15.902 -19.797 -1.997 1.00 93.12 316 VAL A N 1
ATOM 2490 C CA . VAL A 1 316 ? -15.319 -19.008 -3.089 1.00 93.12 316 VAL A CA 1
ATOM 2491 C C . VAL A 1 316 ? -15.341 -19.852 -4.369 1.00 93.12 316 VAL A C 1
ATOM 2493 O O . VAL A 1 316 ? -14.940 -21.017 -4.305 1.00 93.12 316 VAL A O 1
ATOM 2496 N N . PRO A 1 317 ? -15.790 -19.312 -5.519 1.00 93.06 317 PRO A N 1
ATOM 2497 C CA . PRO A 1 317 ? -15.815 -20.059 -6.772 1.00 93.06 317 PRO A CA 1
ATOM 2498 C C . PRO A 1 317 ? -14.435 -20.598 -7.162 1.00 93.06 317 PRO A C 1
ATOM 2500 O O . PRO A 1 317 ? -13.434 -19.886 -7.078 1.00 93.06 317 PRO A O 1
ATOM 2503 N N . GLU A 1 318 ? -14.404 -21.840 -7.653 1.00 89.19 318 GLU A N 1
ATOM 2504 C CA . GLU A 1 318 ? -13.167 -22.577 -7.950 1.00 89.19 318 GLU A CA 1
ATOM 2505 C C . GLU A 1 318 ? -12.232 -21.815 -8.904 1.00 89.19 318 GLU A C 1
ATOM 2507 O O . GLU A 1 318 ? -11.024 -21.768 -8.682 1.00 89.19 318 GLU A O 1
ATOM 2512 N N . GLY A 1 319 ? -12.789 -21.124 -9.905 1.00 88.81 319 GLY A N 1
ATOM 2513 C CA . GLY A 1 319 ? -12.007 -20.307 -10.838 1.00 88.81 319 GLY A CA 1
ATOM 2514 C C . GLY A 1 319 ? -11.146 -19.249 -10.141 1.00 88.81 319 GLY A C 1
ATOM 2515 O O . GLY A 1 319 ? -9.969 -19.116 -10.464 1.00 88.81 319 GLY A O 1
ATOM 2516 N N . TYR A 1 320 ? -11.686 -18.557 -9.134 1.00 89.69 320 TYR A N 1
ATOM 2517 C CA . TYR A 1 320 ? -10.918 -17.566 -8.378 1.00 89.69 320 TYR A CA 1
ATOM 2518 C C . TYR A 1 320 ? -9.904 -18.214 -7.445 1.00 89.69 320 TYR A C 1
ATOM 2520 O O . TYR A 1 320 ? -8.804 -17.691 -7.307 1.00 89.69 320 TYR A O 1
ATOM 2528 N N . THR A 1 321 ? -10.239 -19.359 -6.841 1.00 88.69 321 THR A N 1
ATOM 2529 C CA . THR A 1 321 ? -9.271 -20.084 -6.005 1.00 88.69 321 THR A CA 1
ATOM 2530 C C . THR A 1 321 ? -8.048 -20.507 -6.815 1.00 88.69 321 THR A C 1
ATOM 2532 O O . THR A 1 321 ? -6.933 -20.299 -6.365 1.00 88.69 321 THR A O 1
ATOM 2535 N N . LEU A 1 322 ? -8.239 -20.978 -8.053 1.00 86.31 322 LEU A N 1
ATOM 2536 C CA . LEU A 1 322 ? -7.139 -21.359 -8.941 1.00 86.31 322 LEU A CA 1
ATOM 2537 C C . LEU A 1 322 ? -6.289 -20.161 -9.375 1.00 86.31 322 LEU A C 1
ATOM 2539 O O . LEU A 1 322 ? -5.068 -20.269 -9.412 1.00 86.31 322 LEU A O 1
ATOM 2543 N N . ILE A 1 323 ? -6.915 -19.023 -9.696 1.00 85.88 323 ILE A N 1
ATOM 2544 C CA . ILE A 1 323 ? -6.186 -17.801 -10.068 1.00 85.88 323 ILE A CA 1
ATOM 2545 C C . ILE A 1 323 ? -5.345 -17.309 -8.886 1.00 85.88 323 ILE A C 1
ATOM 2547 O O . ILE A 1 323 ? -4.156 -17.054 -9.046 1.00 85.88 323 ILE A O 1
ATOM 2551 N N . ILE A 1 324 ? -5.943 -17.205 -7.698 1.00 86.00 324 ILE A N 1
ATOM 2552 C CA . ILE A 1 324 ? -5.262 -16.700 -6.500 1.00 86.00 324 ILE A CA 1
ATOM 2553 C C . ILE A 1 324 ? -4.173 -17.673 -6.039 1.00 86.00 324 ILE A C 1
ATOM 2555 O O . ILE A 1 324 ? -3.084 -17.234 -5.680 1.00 86.00 324 ILE A O 1
ATOM 2559 N N . ASP A 1 325 ? -4.427 -18.981 -6.086 1.00 83.81 325 ASP A N 1
ATOM 2560 C CA . ASP A 1 325 ? -3.419 -19.985 -5.743 1.00 83.81 325 ASP A CA 1
ATOM 2561 C C . ASP A 1 325 ? -2.271 -19.978 -6.764 1.00 83.81 325 ASP A C 1
ATOM 2563 O O . ASP A 1 325 ? -1.116 -20.081 -6.366 1.00 83.81 325 ASP A O 1
ATOM 2567 N N . SER A 1 326 ? -2.549 -19.742 -8.054 1.00 81.00 326 SER A N 1
ATOM 2568 C CA . SER A 1 326 ? -1.502 -19.559 -9.069 1.00 81.00 326 SER A CA 1
ATOM 2569 C C . SER A 1 326 ? -0.640 -18.322 -8.814 1.00 81.00 326 SER A C 1
ATOM 2571 O O . SER A 1 326 ? 0.554 -18.383 -9.085 1.00 81.00 326 SER A O 1
ATOM 2573 N N . LEU A 1 327 ? -1.215 -17.224 -8.311 1.00 76.75 327 LEU A N 1
ATOM 2574 C CA . LEU A 1 327 ? -0.458 -16.037 -7.880 1.00 76.75 327 LEU A CA 1
ATOM 2575 C C . LEU A 1 327 ? 0.353 -16.307 -6.602 1.00 76.75 327 LEU A C 1
ATOM 2577 O O . LEU A 1 327 ? 1.333 -15.633 -6.317 1.00 76.75 327 LEU A O 1
ATOM 2581 N N . ALA A 1 328 ? -0.069 -17.282 -5.796 1.00 68.88 328 ALA A N 1
ATOM 2582 C CA . ALA A 1 328 ? 0.628 -17.704 -4.585 1.00 68.88 328 ALA A CA 1
ATOM 2583 C C . ALA A 1 328 ? 1.650 -18.835 -4.838 1.00 68.88 328 ALA A C 1
ATOM 2585 O O . ALA A 1 328 ? 2.230 -19.361 -3.882 1.00 68.88 328 ALA A O 1
ATOM 2586 N N . GLU A 1 329 ? 1.853 -19.238 -6.093 1.00 66.12 329 GLU A N 1
ATOM 2587 C CA . GLU A 1 329 ? 2.806 -20.272 -6.513 1.00 66.12 329 GLU A CA 1
ATOM 2588 C C . GLU A 1 329 ? 3.877 -19.760 -7.497 1.00 66.12 329 GLU A C 1
ATOM 2590 O O . GLU A 1 329 ? 4.837 -20.502 -7.739 1.00 66.12 329 GLU A O 1
ATOM 2595 N N . SER A 1 330 ? 3.733 -18.537 -8.034 1.00 50.91 330 SER A N 1
ATOM 2596 C CA . SER A 1 330 ? 4.708 -17.849 -8.904 1.00 50.91 330 SER A CA 1
ATOM 2597 C C . SER A 1 330 ? 6.029 -17.524 -8.205 1.00 50.91 330 SER A C 1
ATOM 2599 O O . SER A 1 330 ? 7.073 -17.659 -8.888 1.00 50.91 330 SER A O 1
#

Sequence (330 aa):
MIIRLRSRDGLERITVDAAGTVGTLRQQISSDLSMPREHVTLSKDQKLLLSKNPEQFKDLSNNKLRLKQAGVQHGDMIYMQYPFERTVQSVVKKSVFEGRGFGAKMTRGGILYGNKDEEGNVTVHAIYEPPQEASPETLQMERETEEEMRADFIAKSLGMEKVGWIFTQSSKERDYIMNSEEISQMAAWQDEVGEHCVTGVVSLAVSDEGSDVSDQCVKLVKAGWFDVQKEPSGVSTLTNPKEPTQKQPVIVAGKDVKEVDNDYFLIPYMRQSSSKPYWQRLADFHLLMYLAKQPGLDLVNDVAVLLECIKHKASVPEGYTLIIDSLAES

Secondary structure (DSSP, 8-state):
-EEEEE-SS-EEEEE--TT-BHHHHHHHHHHHTT--GGG-EEES-GGGGG-S-GGG--TT--TTSBTTTTT--TT-EEEEE-SS---PPPSS---GGGG--TT-----EEEEEEEE-TT--EEEEEEE---EEE-SS-EEE--S-HHHHHHHHHHHHTT-EEEEEEEEEP-S--S-SS-HHHHHHHHHHHHHH-TT-EEEEEE----SS--PPPHHHHHHHHTT-EE--SS--S-PEE--TTSTT-------TTS------THHHHHHHHHHTTTS-HHHHS--HHHHHHHTTSTT--IIIIIHHHHHHHHHTPPPPHHHHHHHHHHTT-